Protein AF-A0A538CQC0-F1 (afdb_monomer)

Mean predicted aligned error: 7.49 Å

Secondary structure (DSSP, 8-state):
--HHHHHHHHHTTTSSEEEETHHHHHHHTT----EEEEEESS-HHHHHHHHHHHHTS-EEEEETTTTEEEEE-TTSS-EEEEEE-SSSSHHHHHHTSSBGGG--EEETT--S-B-TT-HHHHHHTTEE-BS-THHHHH-THHHHHHHHHHHHHT-EEPHHHHHHHHHHGGGGGGS-HHHHHHHHHHHHTSTTHHHHHHHHHHTT-HHHH-HHHHHTTT----TT---S----------

Sequence (238 aa):
MSEALEVAREALRGERAWVVGGAVRDRLLGRPVLDLDVAVAGEPRTLARHLAVVAGGPAFELSGAFGAWRVHAPGREWQVDVTALQGDSIQEDLAQRDFTVNAIAEPLDGGPLVDPFGGAGDLERRCLRMVSDEAFDRDPLRVLRLARFAAGLGFEPDEATIAAAAQRATRIGEVAQERVFGELKHLVTSDDALEGLELMDRLRLTEHVLPELVTLRGVEQNRFHRSRSSSPSRWPTS

Radius of gyration: 20.16 Å; Cα contacts (8 Å, |Δi|>4): 409; chains: 1; bounding box: 50×47×49 Å

Solvent-accessible surface area (backbone atoms only — not comparable to full-atom values): 12973 Å² total; per-residue (Å²): 132,54,69,68,57,55,50,47,31,64,49,44,56,90,48,66,35,25,38,27,25,64,32,46,37,31,50,77,70,72,43,87,62,46,57,40,39,32,39,23,76,58,64,23,64,63,53,26,46,46,32,9,62,73,51,67,29,58,55,46,74,75,42,90,89,70,54,31,19,39,23,44,28,77,99,53,90,40,39,37,38,23,25,50,48,54,62,97,40,72,68,48,32,36,58,67,31,54,34,16,47,43,20,31,32,37,44,49,74,57,75,74,71,49,51,92,68,47,11,69,61,26,56,75,68,38,40,42,40,53,54,41,83,59,29,44,74,76,39,35,62,47,49,59,47,50,22,30,46,26,22,67,68,72,29,49,64,39,72,68,39,49,55,56,34,39,76,42,28,79,48,41,77,78,48,60,64,71,59,54,50,51,52,50,52,53,25,68,72,28,92,36,26,66,61,17,51,50,44,29,46,77,32,54,32,38,70,76,78,42,47,70,61,57,74,49,64,88,60,73,81,61,91,86,72,76,76,92,76,90,76,85,87,88,75,83,88,127

Structure (mmCIF, N/CA/C/O backbone):
data_AF-A0A538CQC0-F1
#
_entry.id   AF-A0A538CQC0-F1
#
loop_
_atom_site.group_PDB
_atom_site.id
_atom_site.type_symbol
_atom_site.label_atom_id
_atom_site.label_alt_id
_atom_site.label_comp_id
_atom_site.label_asym_id
_atom_site.label_entity_id
_atom_site.label_seq_id
_atom_site.pdbx_PDB_ins_code
_atom_site.Cartn_x
_atom_site.Cartn_y
_atom_site.Cartn_z
_atom_site.occupancy
_atom_site.B_iso_or_equiv
_atom_site.auth_seq_id
_atom_site.auth_comp_id
_atom_site.auth_asym_id
_atom_site.auth_atom_id
_atom_site.pdbx_PDB_model_num
ATOM 1 N N . MET A 1 1 ? -3.934 4.628 -21.086 1.00 59.88 1 MET A N 1
ATOM 2 C CA . MET A 1 1 ? -2.739 3.936 -20.560 1.00 59.88 1 MET A CA 1
ATOM 3 C C . MET A 1 1 ? -1.813 5.026 -20.056 1.00 59.88 1 MET A C 1
ATOM 5 O O . MET A 1 1 ? -1.720 6.032 -20.746 1.00 59.88 1 MET A O 1
ATOM 9 N N . SER A 1 2 ? -1.276 4.932 -18.836 1.00 81.56 2 SER A N 1
ATOM 10 C CA . SER A 1 2 ? -0.402 5.995 -18.323 1.00 81.56 2 SER A CA 1
ATOM 11 C C . SER A 1 2 ? 0.953 5.937 -19.028 1.00 81.56 2 SER A C 1
ATOM 13 O O . SER A 1 2 ? 1.470 4.854 -19.294 1.00 81.56 2 SER A O 1
ATOM 15 N N . GLU A 1 3 ? 1.532 7.098 -19.319 1.00 88.38 3 GLU A N 1
ATOM 16 C CA . GLU A 1 3 ? 2.863 7.215 -19.926 1.00 88.38 3 GLU A CA 1
ATOM 17 C C . GLU A 1 3 ? 3.941 6.503 -19.085 1.00 88.38 3 GLU A C 1
ATOM 19 O O . GLU A 1 3 ? 4.808 5.823 -19.627 1.00 88.38 3 GLU A O 1
ATOM 24 N N . ALA A 1 4 ? 3.834 6.581 -17.752 1.00 89.88 4 ALA A N 1
ATOM 25 C CA . ALA A 1 4 ? 4.708 5.867 -16.820 1.00 89.88 4 ALA A CA 1
ATOM 26 C C . ALA A 1 4 ? 4.738 4.352 -17.082 1.00 89.88 4 ALA A C 1
ATOM 28 O O . ALA A 1 4 ? 5.800 3.733 -17.051 1.00 89.88 4 ALA A O 1
ATOM 29 N N . LEU A 1 5 ? 3.576 3.753 -17.371 1.00 91.62 5 LEU A N 1
ATOM 30 C CA . LEU A 1 5 ? 3.471 2.326 -17.661 1.00 91.62 5 LEU A CA 1
ATOM 31 C C . LEU A 1 5 ? 4.149 1.976 -18.986 1.00 91.62 5 LEU A C 1
ATOM 33 O O . LEU A 1 5 ? 4.827 0.959 -19.070 1.00 91.62 5 LEU A O 1
ATOM 37 N N . GLU A 1 6 ? 3.993 2.807 -20.015 1.00 92.12 6 GLU A N 1
ATOM 38 C CA . GLU A 1 6 ? 4.646 2.595 -21.312 1.00 92.12 6 GLU A CA 1
ATOM 39 C C . GLU A 1 6 ? 6.170 2.627 -21.180 1.00 92.12 6 GLU A C 1
ATOM 41 O O . GLU A 1 6 ? 6.838 1.699 -21.635 1.00 92.12 6 GLU A O 1
ATOM 46 N N . VAL A 1 7 ? 6.702 3.624 -20.468 1.00 93.56 7 VAL A N 1
ATOM 47 C CA . VAL A 1 7 ? 8.140 3.733 -20.187 1.00 93.56 7 VAL A CA 1
ATOM 48 C C . VAL A 1 7 ? 8.641 2.538 -19.378 1.00 93.56 7 VAL A C 1
ATOM 50 O O . VAL A 1 7 ? 9.673 1.959 -19.717 1.00 93.56 7 VAL A O 1
ATOM 53 N N . ALA A 1 8 ? 7.913 2.124 -18.337 1.00 94.69 8 ALA A N 1
ATOM 54 C CA . ALA A 1 8 ? 8.291 0.966 -17.530 1.00 94.69 8 ALA A CA 1
ATOM 55 C C . ALA A 1 8 ? 8.306 -0.330 -18.359 1.00 94.69 8 ALA A C 1
ATOM 57 O O . ALA A 1 8 ? 9.239 -1.121 -18.239 1.00 94.69 8 ALA A O 1
ATOM 58 N N . ARG A 1 9 ? 7.316 -0.533 -19.238 1.00 95.06 9 ARG A N 1
ATOM 59 C CA . ARG A 1 9 ? 7.254 -1.697 -20.139 1.00 95.06 9 ARG A CA 1
ATOM 60 C C . ARG A 1 9 ? 8.352 -1.695 -21.195 1.00 95.06 9 ARG A C 1
ATOM 62 O O . ARG A 1 9 ? 8.812 -2.760 -21.591 1.00 95.06 9 ARG A O 1
ATOM 69 N N . GLU A 1 10 ? 8.747 -0.527 -21.691 1.00 94.62 10 GLU A N 1
ATOM 70 C CA . GLU A 1 10 ? 9.868 -0.415 -22.621 1.00 94.62 10 GLU A CA 1
ATOM 71 C C . GLU A 1 10 ? 11.192 -0.735 -21.924 1.00 94.62 10 GLU A C 1
ATOM 73 O O . GLU A 1 10 ? 11.946 -1.583 -22.400 1.00 94.62 10 GLU A O 1
ATOM 78 N N . ALA A 1 11 ? 11.444 -0.102 -20.777 1.00 95.06 11 ALA A N 1
ATOM 79 C CA . ALA A 1 11 ? 12.698 -0.242 -20.049 1.00 95.06 11 ALA A CA 1
ATOM 80 C C . ALA A 1 11 ? 12.900 -1.635 -19.441 1.00 95.06 11 ALA A C 1
ATOM 82 O O . ALA A 1 11 ? 14.025 -2.114 -19.357 1.00 95.06 11 ALA A O 1
ATOM 83 N N . LEU A 1 12 ? 11.828 -2.287 -18.993 1.00 95.88 12 LEU A N 1
ATOM 84 C CA . LEU A 1 12 ? 11.897 -3.568 -18.282 1.00 95.88 12 LEU A CA 1
ATOM 85 C C . LEU A 1 12 ? 11.384 -4.735 -19.132 1.00 95.88 12 LEU A C 1
ATOM 87 O O . LEU A 1 12 ? 10.957 -5.756 -18.599 1.00 95.88 12 LEU A O 1
ATOM 91 N N . ARG A 1 13 ? 11.411 -4.593 -20.461 1.00 93.94 13 ARG A N 1
ATOM 92 C CA . ARG A 1 13 ? 10.990 -5.655 -21.376 1.00 93.94 13 ARG A CA 1
ATOM 93 C C . ARG A 1 13 ? 11.858 -6.902 -21.208 1.00 93.94 13 ARG A C 1
ATOM 95 O O . ARG A 1 13 ? 13.081 -6.822 -21.307 1.00 93.94 13 ARG A O 1
ATOM 102 N N . GLY A 1 14 ? 11.221 -8.058 -21.053 1.00 92.94 14 GLY A N 1
ATOM 103 C CA . GLY A 1 14 ? 11.887 -9.344 -20.841 1.00 92.94 14 GLY A CA 1
ATOM 104 C C . GLY A 1 14 ? 12.365 -9.567 -19.406 1.00 92.94 14 GLY A C 1
ATOM 105 O O . GLY A 1 14 ? 12.889 -10.641 -19.105 1.00 92.94 14 GLY A O 1
ATOM 106 N N . GLU A 1 15 ? 12.184 -8.585 -18.520 1.00 95.81 15 GLU A N 1
ATOM 107 C CA . GLU A 1 15 ? 12.471 -8.729 -17.101 1.00 95.81 15 GLU A CA 1
ATOM 108 C C . GLU A 1 15 ? 11.269 -9.317 -16.368 1.00 95.81 15 GLU A C 1
ATOM 110 O O . GLU A 1 15 ? 10.103 -9.036 -16.655 1.00 95.81 15 GLU A O 1
ATOM 115 N N . ARG A 1 16 ? 11.553 -10.096 -15.326 1.00 96.00 16 ARG A N 1
ATOM 116 C CA . ARG A 1 16 ? 10.526 -10.527 -14.376 1.00 96.00 16 ARG A CA 1
ATOM 117 C C . ARG A 1 16 ? 10.110 -9.346 -13.495 1.00 96.00 16 ARG A C 1
ATOM 119 O O . ARG A 1 16 ? 10.658 -9.169 -12.403 1.00 96.00 16 ARG A O 1
ATOM 126 N N . ALA A 1 17 ? 9.161 -8.558 -13.990 1.00 97.12 17 ALA A N 1
ATOM 127 C CA . ALA A 1 17 ? 8.692 -7.331 -13.364 1.00 97.12 17 ALA A CA 1
ATOM 128 C C . ALA A 1 17 ? 7.165 -7.170 -13.453 1.00 97.12 17 ALA A C 1
ATOM 130 O O . ALA A 1 17 ? 6.533 -7.526 -14.453 1.00 97.12 17 ALA A O 1
ATOM 131 N N . TRP A 1 18 ? 6.576 -6.598 -12.404 1.00 97.88 18 TRP A N 1
ATOM 132 C CA . TRP A 1 18 ? 5.134 -6.411 -12.272 1.00 97.88 18 TRP A CA 1
ATOM 133 C C . TRP A 1 18 ? 4.807 -5.029 -11.733 1.00 97.88 18 TRP A C 1
ATOM 135 O O . TRP A 1 18 ? 5.426 -4.587 -10.771 1.00 97.88 18 TRP A O 1
ATOM 145 N N . VAL A 1 19 ? 3.775 -4.392 -12.277 1.00 97.12 19 VAL A N 1
ATOM 146 C CA . VAL A 1 19 ? 3.101 -3.291 -11.580 1.00 97.12 19 VAL A CA 1
ATOM 147 C C . VAL A 1 19 ? 2.268 -3.885 -10.459 1.00 97.12 19 VAL A C 1
ATOM 149 O O . VAL A 1 19 ? 1.589 -4.889 -10.667 1.00 97.12 19 VAL A O 1
ATOM 152 N N . VAL A 1 20 ? 2.300 -3.281 -9.278 1.00 96.56 20 VAL A N 1
ATOM 153 C CA . VAL A 1 20 ? 1.652 -3.819 -8.078 1.00 96.56 20 VAL A CA 1
ATOM 154 C C . VAL A 1 20 ? 0.897 -2.737 -7.305 1.00 96.56 20 VAL A C 1
ATOM 156 O O . VAL A 1 20 ? 1.057 -1.544 -7.542 1.00 96.56 20 VAL A O 1
ATOM 159 N N . GLY A 1 21 ? 0.072 -3.141 -6.339 1.00 92.94 21 GLY A N 1
ATOM 160 C CA . GLY A 1 21 ? -0.424 -2.224 -5.310 1.00 92.94 21 GLY A CA 1
ATOM 161 C C . GLY A 1 21 ? -1.476 -1.226 -5.766 1.00 92.94 21 GLY A C 1
ATOM 162 O O . GLY A 1 21 ? -2.389 -1.553 -6.525 1.00 92.94 21 GLY A O 1
ATOM 163 N N . GLY A 1 22 ? -1.357 -0.006 -5.234 1.00 92.31 22 GLY A N 1
ATOM 164 C CA . GLY A 1 22 ? -2.311 1.073 -5.478 1.00 92.31 22 GLY A CA 1
ATOM 165 C C . GLY A 1 22 ? -2.420 1.420 -6.958 1.00 92.31 22 GLY A C 1
ATOM 166 O O . GLY A 1 22 ? -3.523 1.658 -7.433 1.00 92.31 22 GLY A O 1
ATOM 167 N N . ALA A 1 23 ? -1.316 1.331 -7.703 1.00 93.75 23 ALA A N 1
ATOM 168 C CA . ALA A 1 23 ? -1.301 1.580 -9.138 1.00 93.75 23 ALA A CA 1
ATOM 169 C C . ALA A 1 23 ? -2.232 0.637 -9.917 1.00 93.75 23 ALA A C 1
ATOM 171 O O . ALA A 1 23 ? -3.015 1.088 -10.755 1.00 93.75 23 ALA A O 1
ATOM 172 N N . VAL A 1 24 ? -2.194 -0.670 -9.623 1.00 95.62 24 VAL A N 1
ATOM 173 C CA . VAL A 1 24 ? -3.085 -1.646 -10.273 1.00 95.62 24 VAL A CA 1
ATOM 174 C C . VAL A 1 24 ? -4.531 -1.406 -9.849 1.00 95.62 24 VAL A C 1
ATOM 176 O O . VAL A 1 24 ? -5.415 -1.342 -10.703 1.00 95.62 24 VAL A O 1
ATOM 179 N N . ARG A 1 25 ? -4.768 -1.208 -8.546 1.00 96.06 25 ARG A N 1
ATOM 180 C CA . ARG A 1 25 ? -6.094 -0.908 -7.991 1.00 96.06 25 ARG A CA 1
ATOM 181 C C . ARG A 1 25 ? -6.728 0.308 -8.664 1.00 96.06 25 ARG A C 1
ATOM 183 O O . ARG A 1 25 ? -7.841 0.229 -9.173 1.00 96.06 25 ARG A O 1
ATOM 190 N N . ASP A 1 26 ? -6.023 1.432 -8.666 1.00 94.06 26 ASP A N 1
ATOM 191 C CA . ASP A 1 26 ? -6.531 2.702 -9.169 1.00 94.06 26 ASP A CA 1
ATOM 192 C C . ASP A 1 26 ? -6.752 2.635 -10.683 1.00 94.06 26 ASP A C 1
ATOM 194 O O . ASP A 1 26 ? -7.782 3.106 -11.166 1.00 94.06 26 ASP A O 1
ATOM 198 N N . ARG A 1 27 ? -5.891 1.922 -11.425 1.00 93.00 27 ARG A N 1
ATOM 199 C CA . ARG A 1 27 ? -6.116 1.635 -12.848 1.00 93.00 27 ARG A CA 1
ATOM 200 C C . ARG A 1 27 ? -7.398 0.834 -13.085 1.00 93.00 27 ARG A C 1
ATOM 202 O O . ARG A 1 27 ? -8.149 1.164 -14.001 1.00 93.00 27 ARG A O 1
ATOM 209 N N . LEU A 1 28 ? -7.650 -0.211 -12.295 1.00 94.06 28 LEU A N 1
ATOM 210 C CA . LEU A 1 28 ? -8.870 -1.024 -12.401 1.00 94.06 28 LEU A CA 1
ATOM 211 C C . LEU A 1 28 ? -10.131 -0.228 -12.035 1.00 94.06 28 LEU A C 1
ATOM 213 O O . LEU A 1 28 ? -11.186 -0.463 -12.615 1.00 94.06 28 LEU A O 1
ATOM 217 N N . LEU A 1 29 ? -10.008 0.756 -11.143 1.00 93.81 29 LEU A N 1
ATOM 218 C CA . LEU A 1 29 ? -11.078 1.694 -10.790 1.00 93.81 29 LEU A CA 1
ATOM 219 C C . LEU A 1 29 ? -11.233 2.864 -11.778 1.00 93.81 29 LEU A C 1
ATOM 221 O O . LEU A 1 29 ? -12.098 3.714 -11.577 1.00 93.81 29 LEU A O 1
ATOM 225 N N . GLY A 1 30 ? -10.404 2.946 -12.825 1.00 92.25 30 GLY A N 1
ATOM 226 C CA . GLY A 1 30 ? -10.423 4.056 -13.783 1.00 92.25 30 GLY A CA 1
ATOM 227 C C . GLY A 1 30 ? -9.943 5.393 -13.204 1.00 92.25 30 GLY A C 1
ATOM 228 O O . GLY A 1 30 ? -10.268 6.448 -13.746 1.00 92.25 30 GLY A O 1
ATOM 229 N N . ARG A 1 31 ? -9.183 5.367 -12.105 1.00 90.31 31 ARG A N 1
ATOM 230 C CA . ARG A 1 31 ? -8.590 6.548 -11.467 1.00 90.31 31 ARG A CA 1
ATOM 231 C C . ARG A 1 31 ? -7.222 6.873 -12.092 1.00 90.31 31 ARG A C 1
ATOM 233 O O . ARG A 1 31 ? -6.565 5.980 -12.635 1.00 90.31 31 ARG A O 1
ATOM 240 N N . PRO A 1 32 ? -6.766 8.137 -12.022 1.00 86.19 32 PRO A N 1
ATOM 241 C CA . PRO A 1 32 ? -5.416 8.504 -12.441 1.00 86.19 32 PRO A CA 1
ATOM 242 C C . PRO A 1 32 ? -4.354 7.753 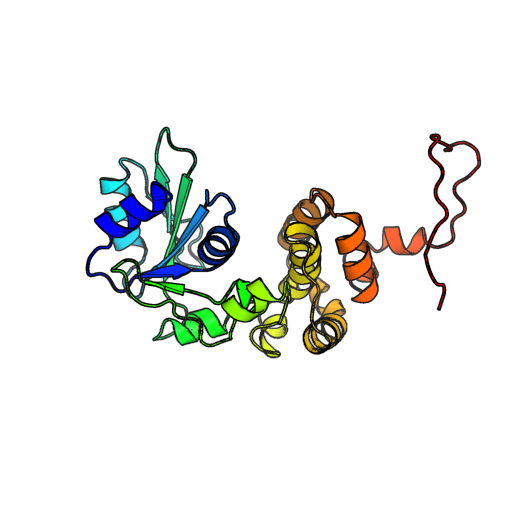-11.626 1.00 86.19 32 PRO A C 1
ATOM 244 O O . PRO A 1 32 ? -4.477 7.641 -10.410 1.00 86.19 32 PRO A O 1
ATOM 247 N N . VAL A 1 33 ? -3.298 7.285 -12.295 1.00 86.94 33 VAL A N 1
ATOM 248 C CA . VAL A 1 33 ? -2.129 6.656 -11.662 1.00 86.94 33 VAL A CA 1
ATOM 249 C C . VAL A 1 33 ? -0.922 7.553 -11.915 1.00 86.94 33 VAL A C 1
ATOM 251 O O . VAL A 1 33 ? -0.441 7.622 -13.047 1.00 86.94 33 VAL A O 1
ATOM 254 N N . LEU A 1 34 ? -0.482 8.260 -10.873 1.00 82.62 34 LEU A N 1
ATOM 255 C CA . LEU A 1 34 ? 0.697 9.137 -10.902 1.00 82.62 34 LEU A CA 1
ATOM 256 C C . LEU A 1 34 ? 1.943 8.423 -10.362 1.00 82.62 34 LEU A C 1
ATOM 258 O O . LEU A 1 34 ? 3.045 8.614 -10.870 1.00 82.62 34 LEU A O 1
ATOM 262 N N . ASP A 1 35 ? 1.744 7.549 -9.380 1.00 89.25 35 ASP A N 1
ATOM 263 C CA . ASP A 1 35 ? 2.787 6.746 -8.755 1.00 89.25 35 ASP A CA 1
ATOM 264 C C . ASP A 1 35 ? 2.661 5.294 -9.221 1.00 89.25 35 ASP A C 1
ATOM 266 O O . ASP A 1 35 ? 1.620 4.659 -9.032 1.00 89.25 35 ASP A O 1
ATOM 270 N N . LEU A 1 36 ? 3.708 4.775 -9.864 1.00 93.88 36 LEU A N 1
ATOM 271 C CA . LEU A 1 36 ? 3.763 3.389 -10.318 1.00 93.88 36 LEU A CA 1
ATOM 272 C C . LEU A 1 36 ? 4.688 2.582 -9.404 1.00 93.88 36 LEU A C 1
ATOM 274 O O . LEU A 1 36 ? 5.900 2.775 -9.426 1.00 93.88 36 LEU A O 1
ATOM 278 N N . ASP A 1 37 ? 4.130 1.639 -8.652 1.00 94.88 37 ASP A N 1
ATOM 279 C CA . ASP A 1 37 ? 4.923 0.667 -7.898 1.00 94.88 37 ASP A CA 1
ATOM 280 C C . ASP A 1 37 ? 5.249 -0.533 -8.796 1.00 94.88 37 ASP A C 1
ATOM 282 O O . ASP A 1 37 ? 4.339 -1.196 -9.306 1.00 94.88 37 ASP A O 1
ATOM 286 N N . VAL A 1 38 ? 6.535 -0.832 -8.977 1.00 96.62 38 VAL A N 1
ATOM 287 C CA . VAL A 1 38 ? 7.038 -1.946 -9.785 1.00 96.62 38 VAL A CA 1
ATOM 288 C C . VAL A 1 38 ? 7.852 -2.901 -8.917 1.00 96.62 38 VAL A C 1
ATOM 290 O O . VAL A 1 38 ? 8.944 -2.573 -8.459 1.00 96.62 38 VAL A O 1
ATOM 293 N N . ALA A 1 39 ? 7.347 -4.120 -8.748 1.00 96.88 39 ALA A N 1
ATOM 294 C CA . ALA A 1 39 ? 8.072 -5.200 -8.097 1.00 96.88 39 ALA A CA 1
ATOM 295 C C . ALA A 1 39 ? 8.901 -5.982 -9.125 1.00 96.88 39 ALA A C 1
ATOM 297 O O . ALA A 1 39 ? 8.394 -6.347 -10.189 1.00 96.88 39 ALA A O 1
ATOM 298 N N . VAL A 1 40 ? 10.165 -6.265 -8.812 1.00 96.69 40 VAL A N 1
ATOM 299 C CA . VAL A 1 40 ? 11.109 -6.949 -9.706 1.00 96.69 40 VAL A CA 1
ATOM 300 C C . VAL A 1 40 ? 11.759 -8.151 -9.027 1.00 96.69 40 VAL A C 1
ATOM 302 O O . VAL A 1 40 ? 12.085 -8.116 -7.843 1.00 96.69 40 VAL A O 1
ATOM 305 N N . ALA A 1 41 ? 11.978 -9.227 -9.785 1.00 95.12 41 ALA A N 1
ATOM 306 C CA . ALA A 1 41 ? 12.761 -10.372 -9.310 1.00 95.12 41 ALA A CA 1
ATOM 307 C C . ALA A 1 41 ? 14.282 -10.146 -9.419 1.00 95.12 41 ALA A C 1
ATOM 309 O O . ALA A 1 41 ? 15.059 -10.877 -8.810 1.00 95.12 41 ALA A O 1
ATOM 310 N N . GLY A 1 42 ? 14.700 -9.177 -10.239 1.00 92.12 42 GLY A N 1
ATOM 311 C CA . GLY A 1 42 ? 16.095 -8.775 -10.399 1.00 92.12 42 GLY A CA 1
ATOM 312 C C . GLY A 1 42 ? 16.550 -7.761 -9.348 1.00 92.12 42 GLY A C 1
ATOM 313 O O . GLY A 1 42 ? 15.848 -7.460 -8.388 1.00 92.12 42 GLY A O 1
ATOM 314 N N . GLU A 1 43 ? 17.744 -7.207 -9.551 1.00 93.44 43 GLU A N 1
ATOM 315 C CA . GLU A 1 43 ? 18.335 -6.223 -8.642 1.00 93.44 43 GLU A CA 1
ATOM 316 C C . GLU A 1 43 ? 17.713 -4.823 -8.880 1.00 93.44 43 GLU A C 1
ATOM 318 O O . GLU A 1 43 ? 17.872 -4.270 -9.978 1.00 93.44 43 GLU A O 1
ATOM 323 N N . PRO A 1 44 ? 17.002 -4.230 -7.892 1.00 95.19 44 PRO A N 1
ATOM 324 C CA . PRO A 1 44 ? 16.228 -3.003 -8.094 1.00 95.19 44 PRO A CA 1
ATOM 325 C C . PRO A 1 44 ? 17.046 -1.811 -8.576 1.00 95.19 44 PRO A C 1
ATOM 327 O O . PRO A 1 44 ? 16.577 -1.070 -9.436 1.00 95.19 44 PRO A O 1
ATOM 330 N N . ARG A 1 45 ? 18.279 -1.621 -8.086 1.00 95.00 45 ARG A N 1
ATOM 331 C CA . ARG A 1 45 ? 19.122 -0.489 -8.497 1.00 95.00 45 ARG A CA 1
ATOM 332 C C . ARG A 1 45 ? 19.438 -0.538 -9.983 1.00 95.00 45 ARG A C 1
ATOM 334 O O . ARG A 1 45 ? 19.407 0.494 -10.653 1.00 95.00 45 ARG A O 1
ATOM 341 N N . THR A 1 46 ? 19.789 -1.709 -10.496 1.00 95.62 46 THR A N 1
ATOM 342 C CA . THR A 1 46 ? 20.155 -1.916 -11.898 1.00 95.62 46 THR A CA 1
ATOM 343 C C . THR A 1 46 ? 18.955 -1.654 -12.801 1.00 95.62 46 THR A C 1
ATOM 345 O O . THR A 1 46 ? 19.066 -0.884 -13.757 1.00 95.62 46 THR A O 1
ATOM 348 N N . LEU A 1 47 ? 17.794 -2.206 -12.448 1.00 96.50 47 LEU A N 1
ATOM 349 C CA . LEU A 1 47 ? 16.560 -2.034 -13.215 1.00 96.50 47 LEU A CA 1
ATOM 350 C C . LEU A 1 47 ? 16.022 -0.597 -13.139 1.00 96.50 47 LEU A C 1
ATOM 352 O O . LEU A 1 47 ? 15.664 -0.023 -14.165 1.00 96.50 47 LEU A O 1
ATOM 356 N N . ALA A 1 48 ? 16.069 0.042 -11.968 1.00 96.50 48 ALA A N 1
ATOM 357 C CA . ALA A 1 48 ? 15.705 1.449 -11.812 1.00 96.50 48 ALA A CA 1
ATOM 358 C C . ALA A 1 48 ? 16.618 2.380 -12.619 1.00 96.50 48 ALA A C 1
ATOM 360 O O . ALA A 1 48 ? 16.150 3.345 -13.217 1.00 96.50 48 ALA A O 1
ATOM 361 N N . ARG A 1 49 ? 17.924 2.092 -12.686 1.00 95.69 49 ARG A N 1
ATOM 362 C CA . ARG A 1 49 ? 18.861 2.855 -13.526 1.00 95.69 49 ARG A CA 1
ATOM 363 C C . ARG A 1 49 ? 18.563 2.703 -15.010 1.00 95.69 49 ARG A C 1
ATOM 365 O O . ARG A 1 49 ? 18.651 3.690 -15.731 1.00 95.69 49 ARG A O 1
ATOM 372 N N . HIS A 1 50 ? 18.208 1.502 -15.459 1.00 95.81 50 HIS A N 1
ATOM 373 C CA . HIS A 1 50 ? 17.791 1.294 -16.841 1.00 95.81 50 HIS A CA 1
ATOM 374 C C . HIS A 1 50 ? 16.510 2.081 -17.152 1.00 95.81 50 HIS A C 1
ATOM 376 O O . HIS A 1 50 ? 16.468 2.826 -18.130 1.00 95.81 50 HIS A O 1
ATOM 382 N N . LEU A 1 51 ? 15.517 2.015 -16.261 1.00 96.38 51 LEU A N 1
ATOM 383 C CA . LEU A 1 51 ? 14.278 2.783 -16.379 1.00 96.38 51 LEU A CA 1
ATOM 384 C C . LEU A 1 51 ? 14.539 4.293 -16.414 1.00 96.38 51 LEU A C 1
ATOM 386 O O . LEU A 1 51 ? 13.999 4.983 -17.272 1.00 96.38 51 LEU A O 1
ATOM 390 N N . ALA A 1 52 ? 15.426 4.803 -15.561 1.00 96.00 52 ALA A N 1
ATOM 391 C CA . ALA A 1 52 ? 15.835 6.206 -15.552 1.00 96.00 52 ALA A CA 1
ATOM 392 C C . ALA A 1 52 ? 16.438 6.688 -16.880 1.00 96.00 52 ALA A C 1
ATOM 394 O O . ALA A 1 52 ? 16.157 7.813 -17.296 1.00 96.00 52 ALA A O 1
ATOM 395 N N . VAL A 1 53 ? 17.215 5.847 -17.574 1.00 95.44 53 VAL A N 1
ATOM 396 C CA . VAL A 1 53 ? 17.762 6.181 -18.901 1.00 95.44 53 VAL A CA 1
ATOM 397 C C . VAL A 1 53 ? 16.638 6.381 -19.917 1.00 95.44 53 VAL A C 1
ATOM 399 O O . VAL A 1 53 ? 16.640 7.387 -20.623 1.00 95.44 53 VAL A O 1
ATOM 402 N N . VAL A 1 54 ? 15.659 5.473 -19.957 1.00 94.75 54 VAL A N 1
ATOM 403 C CA . VAL A 1 54 ? 14.508 5.568 -20.876 1.00 94.75 54 VAL A CA 1
ATOM 404 C C . VAL A 1 54 ? 13.593 6.740 -20.500 1.00 94.75 54 VAL A C 1
ATOM 406 O O . VAL A 1 54 ? 13.124 7.474 -21.367 1.00 94.75 54 VAL A O 1
ATOM 409 N N . ALA A 1 55 ? 13.389 6.974 -19.203 1.00 93.62 55 ALA A N 1
ATOM 410 C CA . ALA A 1 55 ? 12.606 8.092 -18.682 1.00 93.62 55 ALA A CA 1
ATOM 411 C C . ALA A 1 55 ? 13.286 9.464 -18.867 1.00 93.62 55 ALA A C 1
ATOM 413 O O . ALA A 1 55 ? 12.629 10.495 -18.711 1.00 93.62 55 ALA A O 1
ATOM 414 N N . GLY A 1 56 ? 14.590 9.499 -19.172 1.00 93.88 56 GLY A N 1
ATOM 415 C CA . GLY A 1 56 ? 15.374 10.733 -19.264 1.00 93.88 56 GLY A CA 1
ATOM 416 C C . GLY A 1 56 ? 15.546 11.446 -17.917 1.00 93.88 56 GLY A C 1
ATOM 417 O O . GLY A 1 56 ? 15.590 12.676 -17.872 1.00 93.88 56 GLY A O 1
ATOM 418 N N . GLY A 1 57 ? 15.602 10.694 -16.815 1.00 92.25 57 GLY A N 1
ATOM 419 C CA . GLY A 1 57 ? 15.559 11.229 -15.455 1.00 92.25 57 GLY A CA 1
ATOM 420 C C . GLY A 1 57 ? 16.510 10.550 -14.469 1.00 92.25 57 GLY A C 1
ATOM 421 O O . GLY A 1 57 ? 17.236 9.631 -14.842 1.00 92.25 57 GLY A O 1
ATOM 422 N N . PRO A 1 58 ? 16.572 11.013 -13.207 1.00 94.38 58 PRO A N 1
ATOM 423 C CA . PRO A 1 58 ? 17.407 10.388 -12.188 1.00 94.38 58 PRO A CA 1
ATOM 424 C C . PRO A 1 58 ? 16.730 9.171 -11.541 1.00 94.38 58 PRO A C 1
ATOM 426 O O . PRO A 1 58 ? 15.516 9.153 -11.333 1.00 94.38 58 PRO A O 1
ATOM 429 N N . ALA A 1 59 ? 17.553 8.201 -11.134 1.00 95.31 59 ALA A N 1
ATOM 430 C CA . ALA A 1 59 ? 17.185 7.140 -10.198 1.00 95.31 59 ALA A CA 1
ATOM 431 C C . ALA A 1 59 ? 17.923 7.342 -8.868 1.00 95.31 59 ALA A C 1
ATOM 433 O O . ALA A 1 59 ? 19.141 7.548 -8.867 1.00 95.31 59 ALA A O 1
ATOM 434 N N . PHE A 1 60 ? 17.215 7.245 -7.746 1.00 93.44 60 PHE A N 1
ATOM 435 C CA . PHE A 1 60 ? 17.796 7.367 -6.410 1.00 93.44 60 PHE A CA 1
ATOM 436 C C . PHE A 1 60 ? 17.169 6.382 -5.425 1.00 93.44 60 PHE A C 1
ATOM 438 O O . PHE A 1 60 ? 16.016 5.984 -5.554 1.00 93.44 60 PHE A O 1
ATOM 445 N N . GLU A 1 61 ? 17.953 5.980 -4.434 1.00 93.06 61 GLU A N 1
ATOM 446 C CA . GLU A 1 61 ? 17.517 5.072 -3.378 1.00 93.06 61 GLU A CA 1
ATOM 447 C C . GLU A 1 61 ? 16.668 5.830 -2.348 1.00 93.06 61 GLU A C 1
ATOM 449 O O . GLU A 1 61 ? 17.081 6.880 -1.853 1.00 93.06 61 GLU A O 1
ATOM 454 N N . LEU A 1 62 ? 15.478 5.312 -2.026 1.00 84.56 62 LEU A N 1
ATOM 455 C CA . LEU A 1 62 ? 14.572 5.928 -1.047 1.00 84.56 62 LEU A CA 1
ATOM 456 C C . LEU A 1 62 ? 14.981 5.612 0.393 1.00 84.56 62 LEU A C 1
ATOM 458 O O . LEU A 1 62 ? 14.832 6.447 1.282 1.00 84.56 62 LEU A O 1
ATOM 462 N N . SER A 1 63 ? 15.481 4.399 0.635 1.00 67.88 63 SER A N 1
ATOM 463 C CA . SER A 1 63 ? 16.048 4.006 1.926 1.00 67.88 63 SER A CA 1
ATOM 464 C C . SER A 1 63 ? 16.874 2.725 1.804 1.00 67.88 63 SER A C 1
ATOM 466 O O . SER A 1 63 ? 16.449 1.765 1.160 1.00 67.88 63 SER A O 1
ATOM 468 N N . GLY A 1 64 ? 18.010 2.676 2.506 1.00 56.75 64 GLY A N 1
ATOM 469 C CA . GLY A 1 64 ? 18.875 1.489 2.539 1.00 56.75 64 GLY A CA 1
ATOM 470 C C . GLY A 1 64 ? 18.273 0.271 3.253 1.00 56.75 64 GLY A C 1
ATOM 471 O O . GLY A 1 64 ? 18.820 -0.820 3.154 1.00 56.75 64 GLY A O 1
ATOM 472 N N . ALA A 1 65 ? 17.153 0.432 3.969 1.00 55.56 65 ALA A N 1
ATOM 473 C CA . ALA A 1 65 ? 16.500 -0.653 4.706 1.00 55.56 65 ALA A CA 1
ATOM 474 C C . ALA A 1 65 ? 15.591 -1.529 3.825 1.00 55.56 65 ALA A C 1
ATOM 476 O O . ALA A 1 65 ? 15.446 -2.716 4.099 1.00 55.56 65 ALA A O 1
ATOM 477 N N . PHE A 1 66 ? 14.989 -0.957 2.777 1.00 58.56 66 PHE A N 1
ATOM 478 C CA . PHE A 1 66 ? 14.019 -1.654 1.919 1.00 58.56 66 PHE A CA 1
ATOM 479 C C . PHE A 1 66 ? 14.499 -1.828 0.474 1.00 58.56 66 PHE A C 1
ATOM 481 O O . PHE A 1 66 ? 13.809 -2.461 -0.320 1.00 58.56 66 PHE A O 1
ATOM 488 N N . GLY A 1 67 ? 15.659 -1.261 0.117 1.00 76.81 67 GLY A N 1
ATOM 489 C CA . GLY A 1 67 ? 16.241 -1.395 -1.222 1.00 76.81 67 GLY A CA 1
ATOM 490 C C . GLY A 1 67 ? 15.351 -0.841 -2.341 1.00 76.81 67 GLY A C 1
ATOM 491 O O . GLY A 1 67 ? 15.479 -1.263 -3.487 1.00 76.81 67 GLY A O 1
ATOM 492 N N . ALA A 1 68 ? 14.432 0.071 -2.009 1.00 89.25 68 ALA A N 1
ATOM 493 C CA . ALA A 1 68 ? 13.510 0.690 -2.952 1.00 89.25 68 ALA A CA 1
ATOM 494 C C . ALA A 1 68 ? 14.195 1.836 -3.706 1.00 89.25 68 ALA A C 1
ATOM 496 O O . ALA A 1 68 ? 14.845 2.694 -3.096 1.00 89.25 68 ALA A O 1
ATOM 497 N N . TRP A 1 69 ? 14.016 1.870 -5.023 1.00 95.25 69 TRP A N 1
ATOM 498 C CA . TRP A 1 69 ? 14.584 2.882 -5.908 1.00 95.25 69 TRP A CA 1
ATOM 499 C C . TRP A 1 69 ? 13.490 3.676 -6.593 1.00 95.25 69 TRP A C 1
ATOM 501 O O . TRP A 1 69 ? 12.643 3.103 -7.264 1.00 95.25 69 TRP A O 1
ATOM 511 N N . ARG A 1 70 ? 13.552 4.998 -6.487 1.00 95.06 70 ARG A N 1
ATOM 512 C CA . ARG A 1 70 ? 12.638 5.896 -7.181 1.00 95.06 70 ARG A CA 1
ATOM 513 C C . ARG A 1 70 ? 13.262 6.406 -8.460 1.00 95.06 70 ARG A C 1
ATOM 515 O O . ARG A 1 70 ? 14.402 6.877 -8.458 1.00 95.06 70 ARG A O 1
ATOM 522 N N . VAL A 1 71 ? 12.482 6.376 -9.529 1.00 95.25 71 VAL A N 1
ATOM 523 C CA . VAL A 1 71 ? 12.780 7.031 -10.795 1.00 95.25 71 VAL A CA 1
ATOM 524 C C . VAL A 1 71 ? 11.819 8.188 -10.985 1.00 95.25 71 VAL A C 1
ATOM 526 O O . VAL A 1 71 ? 10.602 8.011 -11.008 1.00 95.25 71 VAL A O 1
ATOM 529 N N . HIS A 1 72 ? 12.386 9.379 -11.133 1.00 92.19 72 HIS A N 1
ATOM 530 C CA . HIS A 1 72 ? 11.636 10.587 -11.444 1.00 92.19 72 HIS A CA 1
ATOM 531 C C . HIS A 1 72 ? 11.825 10.930 -12.920 1.00 92.19 72 HIS A C 1
ATOM 533 O O . HIS A 1 72 ? 12.949 10.868 -13.413 1.00 92.19 72 HIS A O 1
ATOM 539 N N . ALA A 1 73 ? 10.769 11.357 -13.611 1.00 87.00 73 ALA A N 1
ATOM 540 C CA . ALA A 1 73 ? 10.860 11.830 -14.990 1.00 87.00 73 ALA A CA 1
ATOM 541 C C . ALA A 1 73 ? 10.740 13.367 -15.044 1.00 87.00 73 ALA A C 1
ATOM 543 O O . ALA A 1 73 ? 9.661 13.912 -14.818 1.00 87.00 73 ALA A O 1
ATOM 544 N N . PRO A 1 74 ? 11.838 14.108 -15.301 1.00 85.75 74 PRO A N 1
ATOM 545 C CA . PRO A 1 74 ? 11.807 15.566 -15.372 1.00 85.75 74 PRO A CA 1
ATOM 546 C C . PRO A 1 74 ? 10.766 16.082 -16.372 1.00 85.75 74 PRO A C 1
ATOM 548 O O . PRO A 1 74 ? 10.726 15.649 -17.521 1.00 85.75 74 PRO A O 1
ATOM 551 N N . GLY A 1 75 ? 9.935 17.032 -15.935 1.00 83.12 75 GLY A N 1
ATOM 552 C CA . GLY A 1 75 ? 8.870 17.605 -16.764 1.00 83.12 75 GLY A CA 1
ATOM 553 C C . GLY A 1 75 ? 7.633 16.716 -16.925 1.00 83.12 75 GLY A C 1
ATOM 554 O O . GLY A 1 75 ? 6.744 17.077 -17.692 1.00 83.12 75 GLY A O 1
ATOM 555 N N . ARG A 1 76 ? 7.561 15.585 -16.212 1.00 83.88 76 ARG A N 1
ATOM 556 C CA . ARG A 1 76 ? 6.390 14.704 -16.157 1.00 83.88 76 ARG A CA 1
ATOM 557 C C . ARG A 1 76 ? 5.885 14.616 -14.715 1.00 83.88 76 ARG A C 1
ATOM 559 O O . ARG A 1 76 ? 6.663 14.740 -13.775 1.00 83.88 76 ARG A O 1
ATOM 566 N N . GLU A 1 77 ? 4.582 14.415 -14.542 1.00 86.81 77 GLU A N 1
ATOM 567 C CA . GLU A 1 77 ? 3.921 14.383 -13.222 1.00 86.81 77 GLU A CA 1
ATOM 568 C C . GLU A 1 77 ? 3.866 12.978 -12.600 1.00 86.81 77 GLU A C 1
ATOM 570 O O . GLU A 1 77 ? 3.050 12.716 -11.720 1.00 86.81 77 GLU A O 1
ATOM 575 N N . TRP A 1 78 ? 4.708 12.055 -13.068 1.00 90.56 78 TRP A N 1
ATOM 576 C CA . TRP A 1 78 ? 4.722 10.676 -12.597 1.00 90.56 78 TRP A CA 1
ATOM 577 C C . TRP A 1 78 ? 6.095 10.250 -12.088 1.00 90.56 78 TRP A C 1
ATOM 579 O O . TRP A 1 78 ? 7.137 10.771 -12.498 1.00 90.56 78 TRP A O 1
ATOM 589 N N . GLN A 1 79 ? 6.082 9.249 -11.216 1.00 92.75 79 GLN A N 1
ATOM 590 C CA . GLN A 1 79 ? 7.276 8.583 -10.707 1.00 92.75 79 GLN A CA 1
ATOM 591 C C . GLN A 1 79 ? 7.069 7.067 -10.668 1.00 92.75 79 GLN A C 1
ATOM 593 O O . GLN A 1 79 ? 5.937 6.580 -10.614 1.00 92.75 79 GLN A O 1
ATOM 598 N N . VAL A 1 80 ? 8.174 6.325 -10.717 1.00 95.12 80 VAL A N 1
ATOM 599 C CA . VAL A 1 80 ? 8.172 4.861 -10.634 1.00 95.12 80 VAL A CA 1
ATOM 600 C C . VAL A 1 80 ? 9.042 4.426 -9.467 1.00 95.12 80 VAL A C 1
ATOM 602 O O . VAL A 1 80 ? 10.230 4.746 -9.441 1.00 95.12 80 VAL A O 1
ATOM 605 N N . ASP A 1 81 ? 8.468 3.671 -8.540 1.00 95.25 81 ASP A N 1
ATOM 606 C CA . ASP A 1 81 ? 9.195 3.043 -7.444 1.00 95.25 81 ASP A CA 1
ATOM 607 C C . ASP A 1 81 ? 9.463 1.580 -7.793 1.00 95.25 81 ASP A C 1
ATOM 609 O O . ASP A 1 81 ? 8.546 0.799 -8.022 1.00 95.25 81 ASP A O 1
ATOM 613 N N . VAL A 1 82 ? 10.737 1.209 -7.860 1.00 96.00 82 VAL A N 1
ATOM 614 C CA . VAL A 1 82 ? 11.207 -0.140 -8.173 1.00 96.00 82 VAL A CA 1
ATOM 615 C C . VAL A 1 82 ? 11.654 -0.818 -6.884 1.00 96.00 82 VAL A C 1
ATOM 617 O O . VAL A 1 82 ? 12.564 -0.338 -6.202 1.00 96.00 82 VAL A O 1
ATOM 620 N N . THR A 1 83 ? 11.034 -1.946 -6.555 1.00 95.25 83 THR A N 1
ATOM 621 C CA . THR A 1 83 ? 11.303 -2.716 -5.335 1.00 95.25 83 THR A CA 1
ATOM 622 C C . THR A 1 83 ? 11.587 -4.176 -5.654 1.00 95.25 83 THR A C 1
ATOM 624 O O . THR A 1 83 ? 11.037 -4.741 -6.597 1.00 95.25 83 THR A O 1
ATOM 627 N N . ALA A 1 84 ? 12.453 -4.814 -4.866 1.00 94.81 84 ALA A N 1
ATOM 628 C CA . ALA A 1 84 ? 12.639 -6.259 -4.965 1.00 94.81 84 ALA A CA 1
ATOM 629 C C . ALA A 1 84 ? 11.376 -6.984 -4.480 1.00 94.81 84 ALA A C 1
ATOM 631 O O . ALA A 1 84 ? 10.709 -6.512 -3.556 1.00 94.81 84 ALA A O 1
ATOM 632 N N . LEU A 1 85 ? 11.086 -8.142 -5.073 1.00 94.38 85 LEU A N 1
ATOM 633 C CA . LEU A 1 85 ? 10.070 -9.055 -4.555 1.00 94.38 85 LEU A CA 1
ATOM 634 C C . LEU A 1 85 ? 10.364 -9.430 -3.100 1.00 94.38 85 LEU A C 1
ATOM 636 O O . LEU A 1 85 ? 11.495 -9.767 -2.742 1.00 94.38 85 LEU A O 1
ATOM 640 N N . GLN A 1 86 ? 9.322 -9.433 -2.274 1.00 90.12 86 GLN A N 1
ATOM 641 C CA . GLN A 1 86 ? 9.393 -9.996 -0.933 1.00 90.12 86 GLN A CA 1
ATOM 642 C C . GLN A 1 86 ? 9.066 -11.496 -0.983 1.00 90.12 86 GLN A C 1
ATOM 644 O O . GLN A 1 86 ? 7.914 -11.901 -0.836 1.00 90.12 86 GLN A O 1
ATOM 649 N N . GLY A 1 87 ? 10.097 -12.316 -1.192 1.00 90.25 87 GLY A N 1
ATOM 650 C CA . GLY A 1 87 ? 9.989 -13.771 -1.366 1.00 90.25 87 GLY A CA 1
ATOM 651 C C . GLY A 1 87 ? 10.524 -14.227 -2.724 1.00 90.25 87 GLY A C 1
ATOM 652 O O . GLY A 1 87 ? 11.116 -13.442 -3.465 1.00 90.25 87 GLY A O 1
ATOM 653 N N . ASP A 1 88 ? 10.300 -15.494 -3.066 1.00 91.44 88 ASP A N 1
ATOM 654 C CA . ASP A 1 88 ? 10.815 -16.104 -4.302 1.00 91.44 88 ASP A CA 1
ATOM 655 C C . ASP A 1 88 ? 9.863 -15.912 -5.503 1.00 91.44 88 ASP A C 1
ATOM 657 O O . ASP A 1 88 ? 10.228 -16.100 -6.678 1.00 91.44 88 ASP A O 1
ATOM 661 N N . SER A 1 89 ? 8.620 -15.510 -5.223 1.00 95.81 89 SER A N 1
ATOM 662 C CA . SER A 1 89 ? 7.539 -15.377 -6.197 1.00 95.81 89 SER A CA 1
ATOM 663 C C . SER A 1 89 ? 6.715 -14.101 -6.001 1.00 95.81 89 SER A C 1
ATOM 665 O O . SER A 1 89 ? 6.655 -13.525 -4.916 1.00 95.81 89 SER A O 1
ATOM 667 N N . ILE A 1 90 ? 6.030 -13.665 -7.065 1.00 96.50 90 ILE A N 1
ATOM 668 C CA . ILE A 1 90 ? 5.085 -12.542 -6.977 1.00 96.50 90 ILE A CA 1
ATOM 669 C C . ILE A 1 90 ? 3.923 -12.873 -6.032 1.00 96.50 90 ILE A C 1
ATOM 671 O O . ILE A 1 90 ? 3.427 -12.004 -5.331 1.00 96.50 90 ILE A O 1
ATOM 675 N N . GLN A 1 91 ? 3.517 -14.137 -5.948 1.00 96.62 91 GLN A N 1
ATOM 676 C CA . GLN A 1 91 ? 2.461 -14.587 -5.049 1.00 96.62 91 GLN A CA 1
ATOM 677 C C . GLN A 1 91 ? 2.847 -14.401 -3.577 1.00 96.62 91 GLN A C 1
ATOM 679 O O . GLN A 1 91 ? 2.013 -13.962 -2.788 1.00 96.62 91 GLN A O 1
ATOM 684 N N . GLU A 1 92 ? 4.100 -14.692 -3.218 1.00 95.75 92 GLU A N 1
ATOM 685 C CA . GLU A 1 92 ? 4.626 -14.446 -1.872 1.00 95.75 92 GLU A CA 1
ATOM 686 C C . GLU A 1 92 ? 4.710 -12.953 -1.550 1.00 95.75 92 GLU A C 1
ATOM 688 O O . GLU A 1 92 ? 4.307 -12.560 -0.457 1.00 95.75 92 GLU A O 1
ATOM 693 N N . ASP A 1 93 ? 5.129 -12.111 -2.503 1.00 95.69 93 ASP A N 1
ATOM 694 C CA . ASP A 1 93 ? 5.119 -10.651 -2.323 1.00 95.69 93 ASP A CA 1
ATOM 695 C C . ASP A 1 93 ? 3.701 -10.138 -2.037 1.00 95.69 93 ASP A C 1
ATOM 697 O O . ASP A 1 93 ? 3.455 -9.420 -1.064 1.00 95.69 93 ASP A O 1
ATOM 701 N N . LEU A 1 94 ? 2.730 -10.571 -2.848 1.00 96.75 94 LEU A N 1
ATOM 702 C CA . LEU A 1 94 ? 1.330 -10.186 -2.690 1.00 96.75 94 LEU A CA 1
ATOM 703 C C . LEU A 1 94 ? 0.744 -10.678 -1.356 1.00 96.75 94 LEU A C 1
ATOM 705 O O . LEU A 1 94 ? -0.065 -9.969 -0.757 1.00 96.75 94 LEU A O 1
ATOM 709 N N . ALA A 1 95 ? 1.180 -11.839 -0.853 1.00 96.00 95 ALA A N 1
ATOM 710 C CA . ALA A 1 95 ? 0.728 -12.410 0.421 1.00 96.00 95 ALA A CA 1
ATOM 711 C C . ALA A 1 95 ? 1.110 -11.561 1.641 1.00 96.00 95 ALA A C 1
ATOM 713 O O . ALA A 1 95 ? 0.471 -11.640 2.693 1.00 96.00 95 ALA A O 1
ATOM 714 N N . GLN A 1 96 ? 2.154 -10.743 1.513 1.00 93.25 96 GLN A N 1
ATOM 715 C CA . GLN A 1 96 ? 2.631 -9.897 2.600 1.00 93.25 96 GLN A CA 1
ATOM 716 C C . GLN A 1 96 ? 1.872 -8.579 2.700 1.00 93.25 96 GLN A C 1
ATOM 718 O O . GLN A 1 96 ? 2.070 -7.847 3.670 1.00 93.25 96 GLN A O 1
ATOM 723 N N . ARG A 1 97 ? 1.000 -8.257 1.742 1.00 94.81 97 ARG A N 1
ATOM 724 C CA . ARG A 1 97 ? 0.290 -6.975 1.674 1.00 94.81 97 ARG A CA 1
ATOM 725 C C . ARG A 1 97 ? -0.843 -6.874 2.687 1.00 94.81 97 ARG A C 1
ATOM 727 O O . ARG A 1 97 ? -1.151 -7.812 3.415 1.00 94.81 97 ARG A O 1
ATOM 734 N N . ASP A 1 98 ? -1.393 -5.672 2.796 1.00 95.25 98 ASP A N 1
ATOM 735 C CA . ASP A 1 98 ? -2.428 -5.340 3.767 1.00 95.25 98 ASP A CA 1
ATOM 736 C C . ASP A 1 98 ? -3.811 -5.829 3.326 1.00 95.25 98 ASP A C 1
ATOM 738 O O . ASP A 1 98 ? -4.428 -6.635 4.020 1.00 95.25 98 ASP A O 1
ATOM 742 N N . PHE A 1 99 ? -4.262 -5.395 2.148 1.00 97.81 99 PHE A N 1
ATOM 743 C CA . PHE A 1 99 ? -5.606 -5.655 1.634 1.00 97.81 99 PHE A CA 1
ATOM 744 C C . PHE A 1 99 ? -5.571 -6.331 0.270 1.00 97.81 99 PHE A C 1
ATOM 746 O O . PHE A 1 99 ? -4.702 -6.038 -0.555 1.00 97.81 99 PHE A O 1
ATOM 753 N N . THR A 1 100 ? -6.552 -7.195 0.010 1.00 97.94 100 THR A N 1
ATOM 754 C CA . THR A 1 100 ? -6.683 -7.947 -1.248 1.00 97.94 100 THR A CA 1
ATOM 755 C C . THR A 1 100 ? -6.710 -7.024 -2.462 1.00 97.94 100 THR A C 1
ATOM 757 O O . THR A 1 100 ? -6.029 -7.277 -3.449 1.00 97.94 100 THR A O 1
ATOM 760 N N . VAL A 1 101 ? -7.395 -5.884 -2.353 1.00 97.56 101 VAL A N 1
ATOM 761 C CA . VAL A 1 101 ? -7.469 -4.851 -3.399 1.00 97.56 101 VAL A CA 1
ATOM 762 C C . VAL A 1 101 ? -6.117 -4.216 -3.745 1.00 97.56 101 VAL A C 1
ATOM 764 O O . VAL A 1 101 ? -5.960 -3.669 -4.831 1.00 97.56 101 VAL A O 1
ATOM 767 N N . ASN A 1 102 ? -5.135 -4.294 -2.842 1.00 96.50 102 ASN A N 1
ATOM 768 C CA . ASN A 1 102 ? -3.754 -3.861 -3.070 1.00 96.50 102 ASN A CA 1
ATOM 769 C C . ASN A 1 102 ? -2.823 -5.046 -3.390 1.00 96.50 102 ASN A C 1
ATOM 771 O O . ASN A 1 102 ? -1.633 -4.836 -3.637 1.00 96.50 102 ASN A O 1
ATOM 775 N N . ALA A 1 103 ? -3.341 -6.276 -3.365 1.00 97.38 103 ALA A N 1
ATOM 776 C CA . ALA A 1 103 ? -2.622 -7.525 -3.581 1.00 97.38 103 ALA A CA 1
ATOM 777 C C . ALA A 1 103 ? -2.880 -8.101 -4.984 1.00 97.38 103 ALA A C 1
ATOM 779 O O . ALA A 1 103 ? -3.074 -9.302 -5.156 1.00 97.38 103 ALA A O 1
ATOM 780 N N . ILE A 1 104 ? -2.851 -7.216 -5.982 1.00 97.81 104 ILE A N 1
ATOM 781 C CA . ILE A 1 104 ? -3.003 -7.531 -7.403 1.00 97.81 104 ILE A CA 1
ATOM 782 C C . ILE A 1 104 ? -1.726 -7.087 -8.118 1.00 97.81 104 ILE A C 1
ATOM 784 O O . ILE A 1 104 ? -1.211 -5.997 -7.846 1.00 97.81 104 ILE A O 1
ATOM 788 N N . ALA A 1 105 ? -1.235 -7.915 -9.037 1.00 97.81 105 ALA A N 1
ATOM 789 C CA . ALA A 1 105 ? -0.081 -7.605 -9.868 1.00 97.81 105 ALA A CA 1
ATOM 790 C C . ALA A 1 105 ? -0.396 -7.720 -11.364 1.00 97.81 105 ALA A C 1
ATOM 792 O O . ALA A 1 105 ? -1.139 -8.598 -11.804 1.00 97.81 105 ALA A O 1
ATOM 793 N N . GLU A 1 106 ? 0.214 -6.849 -12.159 1.00 96.69 106 GLU A N 1
ATOM 794 C CA . GLU A 1 106 ? 0.140 -6.846 -13.616 1.00 96.69 106 GLU A CA 1
ATOM 795 C C . GLU A 1 106 ? 1.545 -7.038 -14.204 1.00 96.69 106 GLU A C 1
ATOM 797 O O . GLU A 1 106 ? 2.402 -6.179 -13.989 1.00 96.69 106 GLU A O 1
ATOM 802 N N . PRO A 1 107 ? 1.808 -8.128 -14.947 1.00 96.62 107 PRO A N 1
ATOM 803 C CA . PRO A 1 107 ? 3.099 -8.328 -15.605 1.00 96.62 107 PRO A CA 1
ATOM 804 C C . PRO A 1 107 ? 3.409 -7.203 -16.602 1.00 96.62 107 PRO A C 1
ATOM 806 O O . PRO A 1 107 ? 2.565 -6.862 -17.436 1.00 96.62 107 PRO A O 1
ATOM 809 N N . LEU A 1 108 ? 4.627 -6.648 -16.562 1.00 95.06 108 LEU A N 1
ATOM 810 C CA . LEU A 1 108 ? 5.026 -5.585 -17.496 1.00 95.06 108 LEU A CA 1
ATOM 811 C C . LEU A 1 108 ? 5.125 -6.081 -18.947 1.00 95.06 108 LEU A C 1
ATOM 813 O O . LEU A 1 108 ? 4.697 -5.373 -19.857 1.00 95.06 108 LEU A O 1
ATOM 817 N N . ASP A 1 109 ? 5.566 -7.319 -19.169 1.00 90.69 109 ASP A N 1
ATOM 818 C CA . ASP A 1 109 ? 5.601 -7.941 -20.506 1.00 90.69 109 ASP A CA 1
ATOM 819 C C . ASP A 1 109 ? 4.207 -8.267 -21.080 1.00 90.69 109 ASP A C 1
ATOM 821 O O . ASP A 1 109 ? 4.076 -8.732 -22.215 1.00 90.69 109 ASP A O 1
ATOM 825 N N . GLY A 1 110 ? 3.146 -7.990 -20.320 1.00 87.88 110 GLY A N 1
ATOM 826 C CA . GLY A 1 110 ? 1.780 -8.341 -20.668 1.00 87.88 110 GLY A CA 1
ATOM 827 C C . GLY A 1 110 ? 1.414 -9.763 -20.245 1.00 87.88 110 GLY A C 1
ATOM 828 O O . GLY A 1 110 ? 2.253 -10.587 -19.888 1.00 87.88 110 GLY A O 1
ATOM 829 N N . GLY A 1 111 ? 0.112 -10.036 -20.244 1.00 90.25 111 GLY A N 1
ATOM 830 C CA . GLY A 1 111 ? -0.449 -11.291 -19.751 1.00 90.25 111 GLY A CA 1
ATOM 831 C C . GLY A 1 111 ? -1.617 -11.065 -18.792 1.00 90.25 111 GLY A C 1
ATOM 832 O O . GLY A 1 111 ? -2.058 -9.927 -18.606 1.00 90.25 111 GLY A O 1
ATOM 833 N N . PRO A 1 112 ? -2.159 -12.148 -18.210 1.00 94.69 112 PRO A N 1
ATOM 834 C CA . PRO A 1 112 ? -3.232 -12.050 -17.232 1.00 94.69 112 PRO A CA 1
ATOM 835 C C . PRO A 1 112 ? -2.743 -11.394 -15.935 1.00 94.69 112 PRO A C 1
ATOM 837 O O . PRO A 1 112 ? -1.572 -11.501 -15.566 1.00 94.69 112 PRO A O 1
ATOM 840 N N . LEU A 1 113 ? -3.670 -10.750 -15.223 1.00 96.06 113 LEU A N 1
ATOM 841 C CA . LEU A 1 113 ? -3.419 -10.270 -13.867 1.00 96.06 113 LEU A CA 1
ATOM 842 C C . LEU A 1 113 ? -3.116 -11.446 -12.936 1.00 96.06 113 LEU A C 1
ATOM 844 O O . LEU A 1 113 ? -3.729 -12.511 -13.033 1.00 96.06 113 LEU A O 1
ATOM 848 N N . VAL A 1 114 ? -2.195 -11.222 -12.007 1.00 97.69 114 VAL A N 1
ATOM 849 C CA . VAL A 1 114 ? -1.908 -12.138 -10.909 1.00 97.69 114 VAL A CA 1
ATOM 850 C C . VAL A 1 114 ? -2.680 -11.641 -9.691 1.00 97.69 114 VAL A C 1
ATOM 852 O O . VAL A 1 114 ? -2.313 -10.641 -9.078 1.00 97.69 114 VAL A O 1
ATOM 855 N N . ASP A 1 115 ? -3.772 -12.332 -9.375 1.00 97.75 115 ASP A N 1
ATOM 856 C CA . ASP A 1 115 ? -4.667 -12.015 -8.259 1.00 97.75 115 ASP A CA 1
ATOM 857 C C . ASP A 1 115 ? -4.983 -13.281 -7.438 1.00 97.75 115 ASP A C 1
ATOM 859 O O . ASP A 1 115 ? -6.059 -13.868 -7.569 1.00 97.75 115 ASP A O 1
ATOM 863 N N . PRO A 1 116 ? -4.034 -13.764 -6.616 1.00 97.31 116 PRO A N 1
ATOM 864 C CA . PRO A 1 116 ? -4.222 -14.991 -5.844 1.00 97.31 116 PRO A CA 1
ATOM 865 C C . PRO A 1 116 ? -5.225 -14.831 -4.692 1.00 97.31 116 PRO A C 1
ATOM 867 O O . PRO A 1 116 ? -5.721 -15.833 -4.181 1.00 97.31 116 PRO A O 1
ATOM 870 N N . PHE A 1 117 ? -5.536 -13.594 -4.287 1.00 97.62 117 PHE A N 1
ATOM 871 C CA . PHE A 1 117 ? -6.395 -13.308 -3.135 1.00 97.62 117 PHE A CA 1
ATOM 872 C C . PHE A 1 117 ? -7.796 -12.823 -3.514 1.00 97.62 117 PHE A C 1
ATOM 874 O O . PHE A 1 117 ? -8.624 -12.646 -2.622 1.00 97.62 117 PHE A O 1
ATOM 881 N N . GLY A 1 118 ? -8.099 -12.645 -4.803 1.00 97.12 118 GLY A N 1
ATOM 882 C CA . GLY A 1 118 ? -9.415 -12.215 -5.284 1.00 97.12 118 GLY A CA 1
ATOM 883 C C . GLY A 1 118 ? -9.688 -10.721 -5.087 1.00 97.12 118 GLY A C 1
ATOM 884 O O . GLY A 1 118 ? -10.844 -10.325 -4.916 1.00 97.12 118 GLY A O 1
ATOM 885 N N . GLY A 1 119 ? -8.639 -9.898 -5.097 1.00 97.50 119 GLY A N 1
ATOM 886 C CA . GLY A 1 119 ? -8.710 -8.447 -4.977 1.00 97.50 119 GLY A CA 1
ATOM 887 C C . GLY A 1 119 ? -9.527 -7.776 -6.078 1.00 97.50 119 GLY A C 1
ATOM 888 O O . GLY A 1 119 ? -10.223 -6.804 -5.800 1.00 97.50 119 GLY A O 1
ATOM 889 N N . ALA A 1 120 ? -9.517 -8.300 -7.307 1.00 96.88 120 ALA A N 1
ATOM 890 C CA . ALA A 1 120 ? -10.334 -7.773 -8.400 1.00 96.88 120 ALA A CA 1
ATOM 891 C C . ALA A 1 120 ? -11.835 -7.941 -8.116 1.00 96.88 120 ALA A C 1
ATOM 893 O O . ALA A 1 120 ? -12.616 -7.013 -8.309 1.00 96.88 120 ALA A O 1
ATOM 894 N N . GLY A 1 121 ? -12.235 -9.091 -7.565 1.00 97.62 121 GLY A N 1
ATOM 895 C CA . GLY A 1 121 ? -13.617 -9.306 -7.135 1.00 97.62 121 GLY A CA 1
ATOM 896 C C . GLY A 1 121 ? -14.003 -8.438 -5.932 1.00 97.62 121 GLY A C 1
ATOM 897 O O . GLY A 1 121 ? -15.144 -7.991 -5.834 1.00 97.62 121 GLY A O 1
ATOM 898 N N . ASP A 1 122 ? -13.067 -8.179 -5.016 1.00 98.00 122 ASP A N 1
ATOM 899 C CA . ASP A 1 122 ? -13.293 -7.254 -3.898 1.00 98.00 122 ASP A CA 1
ATOM 900 C C . ASP A 1 122 ? -13.417 -5.797 -4.374 1.00 98.00 122 ASP A C 1
ATOM 902 O O . ASP A 1 122 ? -14.243 -5.057 -3.841 1.00 98.00 122 ASP A O 1
ATOM 906 N N . LEU A 1 123 ? -12.689 -5.403 -5.426 1.00 97.12 123 LEU A N 1
ATOM 907 C CA . LEU A 1 123 ? -12.846 -4.099 -6.080 1.00 97.12 123 LEU A CA 1
ATOM 908 C C . LEU A 1 123 ? -14.247 -3.923 -6.671 1.00 97.12 123 LEU A C 1
ATOM 910 O O . LEU A 1 123 ? -14.878 -2.893 -6.440 1.00 97.12 123 LEU A O 1
ATOM 914 N N . GLU A 1 124 ? -14.756 -4.934 -7.378 1.00 96.44 124 GLU A N 1
ATOM 915 C CA . GLU A 1 124 ? -16.120 -4.922 -7.928 1.00 96.44 124 GLU A CA 1
ATOM 916 C C . GLU A 1 124 ? -17.183 -4.814 -6.827 1.00 96.44 124 GLU A C 1
ATOM 918 O O . GLU A 1 124 ? -18.164 -4.084 -6.971 1.00 96.44 124 GLU A O 1
ATOM 923 N N . ARG A 1 125 ? -16.971 -5.505 -5.700 1.00 97.38 125 ARG A N 1
ATOM 924 C CA . ARG A 1 125 ? -17.865 -5.466 -4.533 1.00 97.38 125 ARG A CA 1
ATOM 925 C C . ARG A 1 125 ? -17.667 -4.247 -3.631 1.00 97.38 125 ARG A C 1
ATOM 927 O O . ARG A 1 125 ? -18.432 -4.101 -2.682 1.00 97.38 125 ARG A O 1
ATOM 934 N N . ARG A 1 126 ? -16.668 -3.396 -3.896 1.00 97.00 126 ARG A N 1
ATOM 935 C CA . ARG A 1 126 ? -16.256 -2.278 -3.023 1.00 97.00 126 ARG A CA 1
ATOM 936 C C . ARG A 1 126 ? -15.982 -2.726 -1.579 1.00 97.00 126 ARG A C 1
ATOM 938 O O . ARG A 1 126 ? -16.398 -2.075 -0.622 1.00 97.00 126 ARG A O 1
ATOM 945 N N . CYS A 1 127 ? -15.293 -3.856 -1.440 1.00 97.69 127 CYS A N 1
ATOM 946 C CA . CYS A 1 127 ? -14.991 -4.509 -0.170 1.00 97.69 127 CYS A CA 1
ATOM 947 C C . CYS A 1 127 ? -13.512 -4.331 0.207 1.00 97.69 127 CYS A C 1
ATOM 949 O O . CYS A 1 127 ? -12.625 -4.553 -0.619 1.00 97.69 127 CYS A O 1
ATOM 951 N N . LEU A 1 128 ? -13.231 -3.967 1.459 1.00 97.81 128 LEU A N 1
ATOM 952 C CA . LEU A 1 128 ? -11.882 -3.986 2.029 1.00 97.81 128 LEU A CA 1
ATOM 953 C C . LEU A 1 128 ? -11.689 -5.245 2.866 1.00 97.81 128 LEU A C 1
ATOM 955 O O . LEU A 1 128 ? -12.122 -5.328 4.012 1.00 97.81 128 LEU A O 1
ATOM 959 N N . ARG A 1 129 ? -10.985 -6.216 2.289 1.00 98.12 129 ARG A N 1
ATOM 960 C CA . ARG A 1 129 ? -10.654 -7.473 2.953 1.00 98.12 129 ARG A CA 1
ATOM 961 C C . ARG A 1 129 ? -9.152 -7.581 3.171 1.00 98.12 129 ARG A C 1
ATOM 963 O O . ARG A 1 129 ? -8.370 -7.280 2.266 1.00 98.12 129 ARG A O 1
ATOM 970 N N . MET A 1 130 ? -8.736 -7.992 4.364 1.00 97.62 130 MET A N 1
ATOM 971 C CA . MET A 1 130 ? -7.331 -8.272 4.663 1.00 97.62 130 MET A CA 1
ATOM 972 C C . MET A 1 130 ? -6.817 -9.466 3.847 1.00 97.62 130 MET A C 1
ATOM 974 O O . MET A 1 130 ? -7.557 -10.416 3.590 1.00 97.62 130 MET A O 1
ATOM 978 N N . VAL A 1 131 ? -5.545 -9.432 3.440 1.00 97.06 131 VAL A N 1
ATOM 979 C CA . VAL A 1 131 ? -4.920 -10.543 2.689 1.00 97.06 131 VAL A CA 1
ATOM 980 C C . VAL A 1 131 ? -4.812 -11.807 3.544 1.00 97.06 131 VAL A C 1
ATOM 982 O O . VAL A 1 131 ? -5.061 -12.913 3.070 1.00 97.06 131 VAL A O 1
ATOM 985 N N . SER A 1 132 ? -4.420 -11.635 4.804 1.00 94.88 132 SER A N 1
ATOM 986 C CA . SER A 1 132 ? -4.246 -12.692 5.802 1.00 94.88 132 SER A CA 1
ATOM 987 C C . SER A 1 132 ? -4.476 -12.114 7.198 1.00 94.88 132 SER A C 1
ATOM 989 O O . SER A 1 132 ? -4.353 -10.902 7.378 1.00 94.88 132 SER A O 1
ATOM 991 N N . ASP A 1 133 ? -4.792 -12.952 8.187 1.00 89.62 133 ASP A N 1
ATOM 992 C CA . ASP A 1 133 ? -4.957 -12.492 9.576 1.00 89.62 133 ASP A CA 1
ATOM 993 C C . ASP A 1 133 ? -3.632 -11.935 10.135 1.00 89.62 133 ASP A C 1
ATOM 995 O O . ASP A 1 133 ? -3.603 -10.904 10.808 1.00 89.62 133 ASP A O 1
ATOM 999 N N . GLU A 1 134 ? -2.505 -12.520 9.719 1.00 90.12 134 GLU A N 1
ATOM 1000 C CA . GLU A 1 134 ? -1.160 -12.069 10.079 1.00 90.12 134 GLU A CA 1
ATOM 1001 C C . GLU A 1 134 ? -0.783 -10.732 9.416 1.00 90.12 134 GLU A C 1
ATOM 1003 O O . GLU A 1 134 ? 0.243 -10.136 9.757 1.00 90.12 134 GLU A O 1
ATOM 1008 N N . ALA A 1 135 ? -1.572 -10.227 8.457 1.00 91.31 135 ALA A N 1
ATOM 1009 C CA . ALA A 1 135 ? -1.278 -8.968 7.778 1.00 91.31 135 ALA A CA 1
ATOM 1010 C C . ALA A 1 135 ? -1.192 -7.798 8.765 1.00 91.31 135 ALA A C 1
ATOM 1012 O O . ALA A 1 135 ? -0.319 -6.948 8.593 1.00 91.31 135 ALA A O 1
ATOM 1013 N N . PHE A 1 136 ? -2.048 -7.769 9.789 1.00 92.62 136 PHE A N 1
ATOM 1014 C CA . PHE A 1 136 ? -2.024 -6.749 10.841 1.00 92.62 136 PHE A CA 1
ATOM 1015 C C . PHE A 1 136 ? -0.947 -7.005 11.900 1.00 92.62 136 PHE A C 1
ATOM 1017 O O . PHE A 1 136 ? -0.464 -6.054 12.510 1.00 92.62 136 PHE A O 1
ATOM 1024 N N . ASP A 1 137 ? -0.517 -8.256 12.081 1.00 90.69 137 ASP A N 1
ATOM 1025 C CA . ASP A 1 137 ? 0.568 -8.582 13.009 1.00 90.69 137 ASP A CA 1
ATOM 1026 C C . ASP A 1 137 ? 1.943 -8.168 12.480 1.00 90.69 137 ASP A C 1
ATOM 1028 O O . ASP A 1 137 ? 2.815 -7.803 13.271 1.00 90.69 137 ASP A O 1
ATOM 1032 N N . ARG A 1 138 ? 2.120 -8.191 11.151 1.00 89.88 138 ARG A N 1
ATOM 1033 C CA . ARG A 1 138 ? 3.345 -7.741 10.471 1.00 89.88 138 ARG A CA 1
ATOM 1034 C C . ARG A 1 138 ? 3.550 -6.227 10.546 1.00 89.88 138 ARG A C 1
ATOM 1036 O O . ARG A 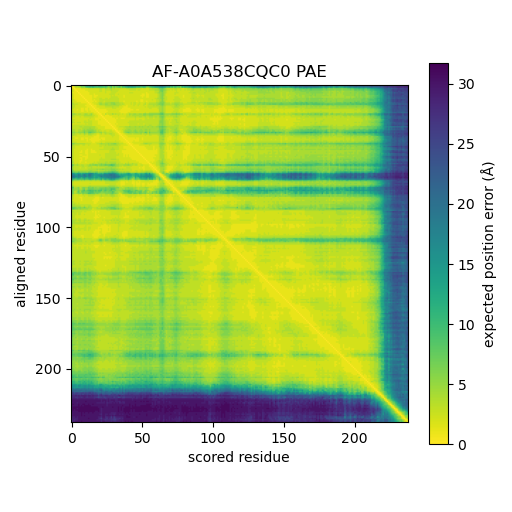1 138 ? 4.688 -5.777 10.624 1.00 89.88 138 ARG A O 1
ATOM 1043 N N . ASP A 1 139 ? 2.475 -5.444 10.481 1.00 93.25 139 ASP A N 1
ATOM 1044 C CA . ASP A 1 139 ? 2.537 -3.981 10.576 1.00 93.25 139 ASP A CA 1
ATOM 1045 C C . ASP A 1 139 ? 1.235 -3.430 11.180 1.00 93.25 139 ASP A C 1
ATOM 1047 O O . ASP A 1 139 ? 0.245 -3.276 10.452 1.00 93.25 139 ASP A O 1
ATOM 1051 N N . PRO A 1 140 ? 1.223 -3.086 12.483 1.00 93.81 140 PRO A N 1
ATOM 1052 C CA . PRO A 1 140 ? 0.031 -2.564 13.151 1.00 93.81 140 PRO A CA 1
ATOM 1053 C C . PRO A 1 140 ? -0.516 -1.271 12.528 1.00 93.81 140 PRO A C 1
ATOM 1055 O O . PRO A 1 140 ? -1.704 -0.976 12.665 1.00 93.81 140 PRO A O 1
ATOM 1058 N N . LEU A 1 141 ? 0.298 -0.522 11.765 1.00 95.62 141 LEU A N 1
ATOM 1059 C CA . LEU A 1 141 ? -0.161 0.665 11.032 1.00 95.62 141 LEU A CA 1
ATOM 1060 C C . LEU A 1 141 ? -1.286 0.339 10.038 1.00 95.62 141 LEU A C 1
ATOM 1062 O O . LEU A 1 141 ? -2.101 1.198 9.702 1.00 95.62 141 LEU A O 1
ATOM 1066 N N . ARG A 1 142 ? -1.360 -0.911 9.569 1.00 96.19 142 ARG A N 1
ATOM 1067 C CA . ARG A 1 142 ? -2.377 -1.364 8.615 1.00 96.19 142 ARG A CA 1
ATOM 1068 C C . ARG A 1 142 ? -3.800 -1.286 9.165 1.00 96.19 142 ARG A C 1
ATOM 1070 O O . ARG A 1 142 ? -4.729 -1.126 8.378 1.00 96.19 142 ARG A O 1
ATOM 1077 N N . VAL A 1 143 ? -3.970 -1.305 10.487 1.00 95.81 143 VAL A N 1
ATOM 1078 C CA . VAL A 1 143 ? -5.271 -1.071 11.132 1.00 95.81 143 VAL A CA 1
ATOM 1079 C C . VAL A 1 143 ? -5.726 0.377 10.898 1.00 95.81 143 VAL A C 1
ATOM 1081 O O . VAL A 1 143 ? -6.876 0.609 10.541 1.00 95.81 143 VAL A O 1
ATOM 1084 N N . LEU A 1 144 ? -4.823 1.360 10.996 1.00 95.94 144 LEU A N 1
ATOM 1085 C CA . LEU A 1 144 ? -5.138 2.756 10.664 1.00 95.94 144 LEU A CA 1
ATOM 1086 C C . LEU A 1 144 ? -5.307 2.957 9.147 1.00 95.94 144 LEU A C 1
ATOM 1088 O O . LEU A 1 144 ? -6.192 3.695 8.710 1.00 95.94 144 LEU A O 1
ATOM 1092 N N . ARG A 1 145 ? -4.525 2.238 8.328 1.00 96.44 145 ARG A N 1
ATOM 1093 C CA . ARG A 1 145 ? -4.710 2.227 6.865 1.00 96.44 145 ARG A CA 1
ATOM 1094 C C . ARG A 1 145 ? -6.090 1.720 6.458 1.00 96.44 145 ARG A C 1
ATOM 1096 O O . ARG A 1 145 ? -6.599 2.205 5.455 1.00 96.44 145 ARG A O 1
ATOM 1103 N N . LEU A 1 146 ? -6.698 0.791 7.203 1.00 96.88 146 LEU A N 1
ATOM 1104 C CA . LEU A 1 146 ? -8.066 0.330 6.940 1.00 96.88 146 LEU A CA 1
ATOM 1105 C C . LEU A 1 146 ? -9.050 1.504 6.940 1.00 96.88 146 LEU A C 1
ATOM 1107 O O . LEU A 1 146 ? -9.785 1.681 5.972 1.00 96.88 146 LEU A O 1
ATOM 1111 N N . ALA A 1 147 ? -9.002 2.340 7.982 1.00 95.81 147 ALA A N 1
ATOM 1112 C CA . ALA A 1 147 ? -9.832 3.537 8.089 1.00 95.81 147 ALA A CA 1
ATOM 1113 C C . ALA A 1 147 ? -9.556 4.527 6.949 1.00 95.81 147 ALA A C 1
ATOM 1115 O O . ALA A 1 147 ? -10.485 5.011 6.302 1.00 95.81 147 ALA A O 1
ATOM 1116 N N . ARG A 1 148 ? -8.274 4.768 6.639 1.00 95.19 148 ARG A N 1
ATOM 1117 C CA . ARG A 1 148 ? -7.883 5.640 5.524 1.00 95.19 148 ARG A CA 1
ATOM 1118 C C . ARG A 1 148 ? -8.386 5.127 4.176 1.00 95.19 148 ARG A C 1
ATOM 1120 O O . ARG A 1 148 ? -8.855 5.921 3.368 1.00 95.19 148 ARG A O 1
ATOM 1127 N N . PHE A 1 149 ? -8.245 3.835 3.886 1.00 95.31 149 PHE A N 1
ATOM 1128 C CA . PHE A 1 149 ? -8.689 3.273 2.611 1.00 95.31 149 PHE A CA 1
ATOM 1129 C C . PHE A 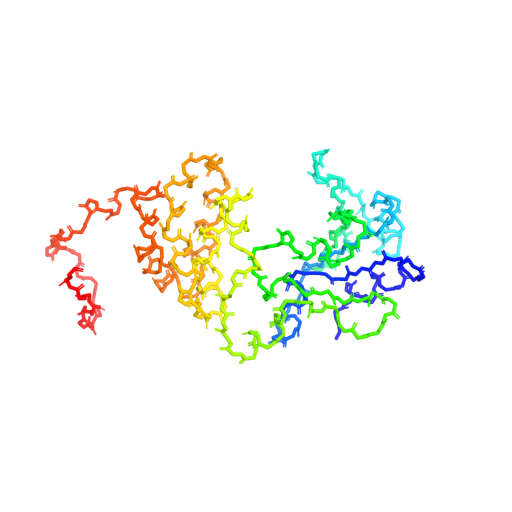1 149 ? -10.208 3.220 2.509 1.00 95.31 149 PHE A C 1
ATOM 1131 O O . PHE A 1 149 ? -10.720 3.466 1.422 1.00 95.31 149 PHE A O 1
ATOM 1138 N N . ALA A 1 150 ? -10.916 2.953 3.609 1.00 95.25 150 ALA A N 1
ATOM 1139 C CA . ALA A 1 150 ? -12.373 2.997 3.628 1.00 95.25 150 ALA A CA 1
ATOM 1140 C C . ALA A 1 150 ? -12.874 4.386 3.219 1.00 95.25 150 ALA A C 1
ATOM 1142 O O . ALA A 1 150 ? -13.645 4.487 2.269 1.00 95.25 150 ALA A O 1
ATOM 1143 N N . ALA A 1 151 ? -12.331 5.445 3.831 1.00 93.75 151 ALA A N 1
ATOM 1144 C CA . ALA A 1 151 ? -12.645 6.829 3.476 1.00 93.75 151 ALA A CA 1
ATOM 1145 C C . ALA A 1 151 ? -12.165 7.214 2.065 1.00 93.75 151 ALA A C 1
ATOM 1147 O O . ALA A 1 151 ? -12.902 7.779 1.271 1.00 93.75 151 ALA A O 1
ATOM 1148 N N . GLY A 1 152 ? -10.924 6.883 1.703 1.00 92.12 152 GLY A N 1
ATOM 1149 C CA . GLY A 1 152 ? -10.336 7.316 0.430 1.00 92.12 152 GLY A CA 1
ATOM 1150 C C . GLY A 1 152 ? -10.842 6.576 -0.816 1.00 92.12 152 GLY A C 1
ATOM 1151 O O . GLY A 1 152 ? -10.614 7.043 -1.937 1.00 92.12 152 GLY A O 1
ATOM 1152 N N . LEU A 1 153 ? -11.461 5.402 -0.647 1.00 92.31 153 LEU A N 1
ATOM 1153 C CA . LEU A 1 153 ? -12.037 4.597 -1.733 1.00 92.31 153 LEU A CA 1
ATOM 1154 C C . LEU A 1 153 ? -13.572 4.535 -1.672 1.00 92.31 153 LEU A C 1
ATOM 1156 O O . LEU A 1 153 ? -14.200 4.162 -2.667 1.00 92.31 153 LEU A O 1
ATOM 1160 N N . GLY A 1 154 ? -14.178 4.878 -0.531 1.00 93.19 154 GLY A N 1
ATOM 1161 C CA . GLY A 1 154 ? -15.599 4.671 -0.253 1.00 93.19 154 GLY A CA 1
ATOM 1162 C C . GLY A 1 154 ? -15.964 3.185 -0.234 1.00 93.19 154 GLY A C 1
ATOM 1163 O O . GLY A 1 154 ? -16.933 2.779 -0.887 1.00 93.19 154 GLY A O 1
ATOM 1164 N N . PHE A 1 155 ? -15.107 2.357 0.370 1.00 95.50 155 PHE A N 1
ATOM 1165 C CA . PHE A 1 155 ? -15.257 0.899 0.446 1.00 95.50 155 PHE A CA 1
ATOM 1166 C C . PHE A 1 155 ? -15.556 0.471 1.884 1.00 95.50 155 PHE A C 1
ATOM 1168 O O . PHE A 1 155 ? -15.067 1.077 2.835 1.00 95.50 155 PHE A O 1
ATOM 1175 N N . GLU A 1 156 ? -16.303 -0.619 2.030 1.00 96.38 156 GLU A N 1
ATOM 1176 C CA . GLU A 1 156 ? -16.697 -1.173 3.328 1.00 96.38 156 GLU A CA 1
ATOM 1177 C C . GLU A 1 156 ? -15.780 -2.349 3.699 1.00 96.38 156 GLU A C 1
ATOM 1179 O O . GLU A 1 156 ? -15.604 -3.268 2.892 1.00 96.38 156 GLU A O 1
ATOM 1184 N N . PRO A 1 157 ? -15.176 -2.358 4.898 1.00 97.31 157 PRO A N 1
ATOM 1185 C CA . PRO A 1 157 ? -14.469 -3.529 5.400 1.00 97.31 157 PRO A CA 1
ATOM 1186 C C . PRO A 1 157 ? -15.399 -4.719 5.652 1.00 97.31 157 PRO A C 1
ATOM 1188 O O . PRO A 1 157 ? -16.500 -4.537 6.172 1.00 97.31 157 PRO A O 1
ATOM 1191 N N . ASP A 1 158 ? -14.947 -5.943 5.365 1.00 97.06 158 ASP A N 1
ATOM 1192 C CA . ASP A 1 158 ? -15.707 -7.136 5.751 1.00 97.06 158 ASP A CA 1
ATOM 1193 C C . ASP A 1 158 ? -15.636 -7.405 7.267 1.00 97.06 158 ASP A C 1
ATOM 1195 O O . ASP A 1 158 ? -14.753 -6.922 7.983 1.00 97.06 158 ASP A O 1
ATOM 1199 N N . GLU A 1 159 ? -16.588 -8.193 7.776 1.00 96.00 159 GLU A N 1
ATOM 1200 C CA . GLU A 1 159 ? -16.723 -8.460 9.215 1.00 96.00 159 GLU A CA 1
ATOM 1201 C C . GLU A 1 159 ? -15.456 -9.082 9.818 1.00 96.00 159 GLU A C 1
ATOM 1203 O O . GLU A 1 159 ? -15.045 -8.711 10.921 1.00 96.00 159 GLU A O 1
ATOM 1208 N N . ALA A 1 160 ? -14.806 -9.988 9.080 1.00 96.38 160 ALA A N 1
ATOM 1209 C CA . ALA A 1 160 ? -13.569 -10.625 9.512 1.00 96.38 160 ALA A CA 1
ATOM 1210 C C . ALA A 1 160 ? -12.426 -9.607 9.642 1.00 96.38 160 ALA A C 1
ATOM 1212 O O . ALA A 1 160 ? -11.724 -9.607 10.655 1.00 96.38 160 ALA A O 1
ATOM 1213 N N . THR A 1 161 ? -12.275 -8.696 8.673 1.00 97.12 161 THR A N 1
ATOM 1214 C CA . THR A 1 161 ? -11.264 -7.632 8.733 1.00 97.12 161 THR A CA 1
ATOM 1215 C C . THR A 1 161 ? -11.533 -6.670 9.887 1.00 97.12 161 THR A C 1
ATOM 1217 O O . THR A 1 161 ? -10.594 -6.302 10.590 1.00 97.12 161 THR A O 1
ATOM 1220 N N . ILE A 1 162 ? -12.794 -6.302 10.147 1.00 96.38 162 ILE A N 1
ATOM 1221 C CA . ILE A 1 162 ? -13.163 -5.450 11.293 1.00 96.38 162 ILE A CA 1
ATOM 1222 C C . ILE A 1 162 ? -12.790 -6.127 12.610 1.00 96.38 162 ILE A C 1
ATOM 1224 O O . ILE A 1 162 ? -12.157 -5.507 13.465 1.00 96.38 162 ILE A O 1
ATOM 1228 N N . ALA A 1 163 ? -13.164 -7.397 12.776 1.00 95.50 163 ALA A N 1
ATOM 1229 C CA . ALA A 1 163 ? -12.879 -8.146 13.993 1.00 95.50 163 ALA A CA 1
ATOM 1230 C C . ALA A 1 163 ? -11.367 -8.284 14.231 1.00 95.50 163 ALA A C 1
ATOM 1232 O O . ALA A 1 163 ? -10.902 -8.068 15.352 1.00 95.50 163 ALA A O 1
ATOM 1233 N N . ALA A 1 164 ? -10.600 -8.597 13.184 1.00 95.75 164 ALA A N 1
ATOM 1234 C CA . ALA A 1 164 ? -9.147 -8.722 13.253 1.00 95.75 164 ALA A CA 1
ATOM 1235 C C . ALA A 1 164 ? -8.455 -7.382 13.550 1.00 95.75 164 ALA A C 1
ATOM 1237 O O . ALA A 1 164 ? -7.514 -7.338 14.344 1.00 95.75 164 ALA A O 1
ATOM 1238 N N . ALA A 1 165 ? -8.937 -6.292 12.947 1.00 95.62 165 ALA A N 1
ATOM 1239 C CA . ALA A 1 165 ? -8.439 -4.939 13.162 1.00 95.62 165 ALA A CA 1
ATOM 1240 C C . ALA A 1 165 ? -8.703 -4.461 14.600 1.00 95.62 165 ALA A C 1
ATOM 1242 O O . ALA A 1 165 ? -7.781 -4.000 15.273 1.00 95.62 165 ALA A O 1
ATOM 1243 N N . ALA A 1 166 ? -9.926 -4.639 15.108 1.00 93.38 166 ALA A N 1
ATOM 1244 C CA . ALA A 1 166 ? -10.303 -4.230 16.461 1.00 93.38 166 ALA A CA 1
ATOM 1245 C C . ALA A 1 166 ? -9.497 -4.965 17.548 1.00 93.38 166 ALA A C 1
ATOM 1247 O O . ALA A 1 166 ? -9.106 -4.363 18.545 1.00 93.38 166 ALA A O 1
ATOM 1248 N N . GLN A 1 167 ? -9.187 -6.252 17.347 1.00 94.50 167 GLN A N 1
ATOM 1249 C CA . GLN A 1 167 ? -8.351 -7.028 18.275 1.00 94.50 167 GLN A CA 1
ATOM 1250 C C . GLN A 1 167 ? -6.908 -6.512 18.370 1.00 94.50 167 GLN A C 1
ATOM 1252 O O . GLN A 1 167 ? -6.243 -6.723 19.382 1.00 94.50 167 GLN A O 1
ATOM 1257 N N . ARG A 1 168 ? -6.421 -5.841 17.322 1.00 94.12 168 ARG A N 1
ATOM 1258 C CA . ARG A 1 168 ? -5.027 -5.393 17.189 1.00 94.12 168 ARG A CA 1
ATOM 1259 C C . ARG A 1 168 ? -4.870 -3.879 17.302 1.00 94.12 168 ARG A C 1
ATOM 1261 O O . ARG A 1 168 ? -3.752 -3.383 17.210 1.00 94.12 168 ARG A O 1
ATOM 1268 N N . ALA A 1 169 ? -5.956 -3.147 17.546 1.00 92.12 169 A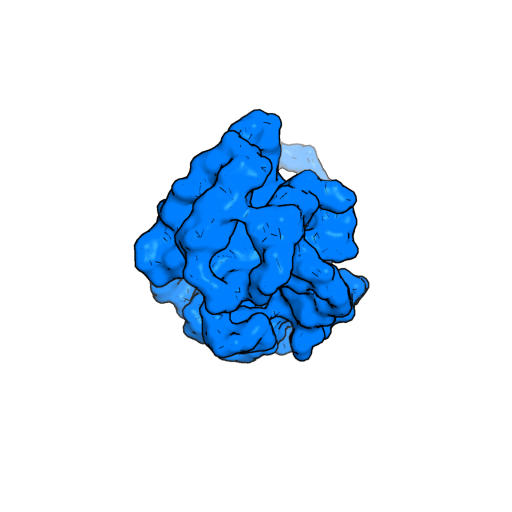LA A N 1
ATOM 1269 C CA . ALA A 1 169 ? -5.957 -1.689 17.617 1.00 92.12 169 ALA A CA 1
ATOM 1270 C C . ALA A 1 169 ? -4.961 -1.135 18.649 1.00 92.12 169 ALA A C 1
ATOM 1272 O O . ALA A 1 169 ? -4.262 -0.167 18.363 1.00 92.12 169 ALA A O 1
ATOM 1273 N N . THR A 1 170 ? -4.811 -1.796 19.800 1.00 93.56 170 THR A N 1
ATOM 1274 C CA . THR A 1 170 ? -3.866 -1.409 20.866 1.00 93.56 170 THR A CA 1
ATOM 1275 C C . THR A 1 170 ? -2.404 -1.436 20.416 1.00 93.56 170 THR A C 1
ATOM 1277 O O . THR A 1 170 ? -1.589 -0.645 20.896 1.00 93.56 170 THR A O 1
ATOM 1280 N N . ARG A 1 171 ? -2.065 -2.300 19.450 1.00 94.44 171 ARG A N 1
ATOM 1281 C CA . ARG A 1 171 ? -0.704 -2.453 18.916 1.00 94.44 171 ARG A CA 1
ATOM 1282 C C . ARG A 1 171 ? -0.258 -1.261 18.078 1.00 94.44 171 ARG A C 1
ATOM 1284 O O . ARG A 1 171 ? 0.923 -1.147 17.769 1.00 94.44 171 ARG A O 1
ATOM 1291 N N . ILE A 1 172 ? -1.158 -0.332 17.742 1.00 92.69 172 ILE A N 1
ATOM 1292 C CA . ILE A 1 172 ? -0.782 0.912 17.060 1.00 92.69 172 ILE A CA 1
ATOM 1293 C C . ILE A 1 172 ? 0.245 1.724 17.869 1.00 92.69 172 ILE A C 1
ATOM 1295 O O . ILE A 1 172 ? 1.057 2.431 17.280 1.00 92.69 172 ILE A O 1
ATOM 1299 N N . GLY A 1 173 ? 0.276 1.564 19.200 1.00 90.69 173 GLY A N 1
ATOM 1300 C CA . GLY A 1 173 ? 1.289 2.172 20.068 1.00 90.69 173 GLY A CA 1
ATOM 1301 C C . GLY A 1 173 ? 2.719 1.657 19.842 1.00 90.69 173 GLY A C 1
ATOM 1302 O O . GLY A 1 173 ? 3.668 2.311 20.263 1.00 90.69 173 GLY A O 1
ATOM 1303 N N . GLU A 1 174 ? 2.890 0.519 19.160 1.00 93.00 174 GLU A N 1
ATOM 1304 C CA . GLU A 1 174 ? 4.197 -0.025 18.754 1.00 93.00 174 GLU A CA 1
ATOM 1305 C C . GLU A 1 174 ? 4.766 0.700 17.517 1.00 93.00 174 GLU A C 1
ATOM 1307 O O . GLU A 1 174 ? 5.945 0.556 17.192 1.00 93.00 174 GLU A O 1
ATOM 1312 N N . VAL A 1 175 ? 3.940 1.469 16.799 1.00 94.19 175 VAL A N 1
ATOM 1313 C CA . VAL A 1 175 ? 4.316 2.112 15.537 1.00 94.19 175 VAL A CA 1
ATOM 1314 C C . VAL A 1 175 ? 4.931 3.489 15.785 1.00 94.19 175 VAL A C 1
ATOM 1316 O O . VAL A 1 175 ? 4.464 4.266 16.615 1.00 94.19 175 VAL A O 1
ATOM 1319 N N . ALA A 1 176 ? 5.967 3.821 15.008 1.00 93.44 176 ALA A N 1
ATOM 1320 C CA . ALA A 1 176 ? 6.569 5.151 15.003 1.00 93.44 176 ALA A CA 1
ATOM 1321 C C . ALA A 1 176 ? 5.518 6.252 14.758 1.00 93.44 176 ALA A C 1
ATOM 1323 O O . ALA A 1 176 ? 4.731 6.178 13.807 1.00 93.44 176 ALA A O 1
ATOM 1324 N N . GLN A 1 177 ? 5.537 7.287 15.599 1.00 92.31 177 GLN A N 1
ATOM 1325 C CA . GLN A 1 177 ? 4.527 8.350 15.615 1.00 92.31 177 GLN A CA 1
ATOM 1326 C C . GLN A 1 177 ? 4.465 9.123 14.293 1.00 92.31 177 GLN A C 1
ATOM 1328 O O . GLN A 1 177 ? 3.391 9.533 13.865 1.00 92.31 177 GLN A O 1
ATOM 1333 N N . GLU A 1 178 ? 5.585 9.258 13.586 1.00 93.00 178 GLU A N 1
ATOM 1334 C CA . GLU A 1 178 ? 5.655 9.906 12.276 1.00 93.00 178 GLU A CA 1
ATOM 1335 C C . GLU A 1 178 ? 4.841 9.145 11.219 1.00 93.00 178 GLU A C 1
ATOM 1337 O O . GLU A 1 178 ? 4.187 9.761 10.376 1.00 93.00 178 GLU A O 1
ATOM 1342 N N . ARG A 1 179 ? 4.838 7.803 11.279 1.00 94.12 179 ARG A N 1
ATOM 1343 C CA . ARG A 1 179 ? 4.043 6.963 10.369 1.00 94.12 179 ARG A CA 1
ATOM 1344 C C . ARG A 1 179 ? 2.555 7.061 10.695 1.00 94.12 179 ARG A C 1
ATOM 1346 O O . ARG A 1 179 ? 1.745 7.198 9.782 1.00 94.12 179 ARG A O 1
ATOM 1353 N N . VAL A 1 180 ? 2.211 7.035 11.985 1.00 94.44 180 VAL A N 1
ATOM 1354 C CA . VAL A 1 180 ? 0.830 7.223 12.461 1.00 94.44 180 VAL A CA 1
ATOM 1355 C C . VAL A 1 180 ? 0.300 8.587 12.021 1.00 94.44 180 VAL A C 1
ATOM 1357 O O . VAL A 1 180 ? -0.774 8.669 11.429 1.00 94.44 180 VAL A O 1
ATOM 1360 N N . PHE A 1 181 ? 1.081 9.649 12.227 1.00 93.56 181 PHE A N 1
ATOM 1361 C CA . PHE A 1 181 ? 0.733 11.001 11.804 1.00 93.56 181 PHE A CA 1
ATOM 1362 C C . PHE A 1 181 ? 0.547 11.107 10.286 1.00 93.56 181 PHE A C 1
ATOM 1364 O O . PHE A 1 181 ? -0.396 11.753 9.834 1.00 93.56 181 PHE A O 1
ATOM 1371 N N . GLY A 1 182 ? 1.408 10.460 9.494 1.00 93.75 182 GLY A N 1
ATOM 1372 C CA . GLY A 1 182 ? 1.272 10.415 8.038 1.00 93.75 182 GLY A CA 1
ATOM 1373 C C . GLY A 1 182 ? -0.068 9.822 7.594 1.00 93.75 182 GLY A C 1
ATOM 1374 O O . GLY A 1 182 ? -0.795 10.447 6.822 1.00 93.75 182 GLY A O 1
ATOM 1375 N N . GLU A 1 183 ? -0.432 8.656 8.126 1.00 94.50 183 GLU A N 1
ATOM 1376 C CA . GLU A 1 183 ? -1.709 8.002 7.812 1.00 94.50 183 GLU A CA 1
ATOM 1377 C C . GLU A 1 183 ? -2.914 8.815 8.298 1.00 94.50 183 GLU A C 1
ATOM 1379 O O . GLU A 1 183 ? -3.877 8.996 7.549 1.00 94.50 183 GLU A O 1
ATOM 1384 N N . LEU A 1 184 ? -2.845 9.369 9.513 1.00 93.88 184 LEU A N 1
ATOM 1385 C CA . LEU A 1 184 ? -3.902 10.218 10.056 1.00 93.88 184 LEU A CA 1
ATOM 1386 C C . LEU A 1 184 ? -4.101 11.474 9.203 1.00 93.88 184 LEU A C 1
ATOM 1388 O O . LEU A 1 184 ? -5.236 11.830 8.898 1.00 93.88 184 LEU A O 1
ATOM 1392 N N . LYS A 1 185 ? -3.011 12.126 8.781 1.00 94.38 185 LYS A N 1
ATOM 1393 C CA . LYS A 1 185 ? -3.067 13.286 7.889 1.00 94.38 185 LYS A CA 1
ATOM 1394 C C . LYS A 1 185 ? -3.812 12.936 6.605 1.00 94.38 185 LYS A C 1
ATOM 1396 O O . LYS A 1 185 ? -4.708 13.675 6.221 1.00 94.38 185 LYS A O 1
ATOM 1401 N N . HIS A 1 186 ? -3.473 11.815 5.970 1.00 92.50 186 HIS A N 1
ATOM 1402 C CA . HIS A 1 186 ? -4.162 11.386 4.755 1.00 92.50 186 HIS A CA 1
ATOM 1403 C C . HIS A 1 186 ? -5.644 11.081 4.988 1.00 92.50 186 HIS A C 1
ATOM 1405 O O . HIS A 1 186 ? -6.463 11.419 4.136 1.00 92.50 186 HIS A O 1
ATOM 1411 N N . LEU A 1 187 ? -5.988 10.473 6.127 1.00 93.81 187 LEU A N 1
ATOM 1412 C CA . LEU A 1 187 ? -7.372 10.207 6.508 1.00 93.81 187 LEU A CA 1
ATOM 1413 C C . LEU A 1 187 ? -8.174 11.511 6.652 1.00 93.81 187 LEU A C 1
ATOM 1415 O O . LEU A 1 187 ? -9.213 11.660 6.015 1.00 93.81 187 LEU A O 1
ATOM 1419 N N . VAL A 1 188 ? -7.684 12.484 7.426 1.00 92.75 188 VAL A N 1
ATOM 1420 C CA . VAL A 1 188 ? -8.434 13.729 7.692 1.00 92.75 188 VAL A CA 1
ATOM 1421 C C . VAL A 1 188 ? -8.514 14.672 6.489 1.00 92.75 188 VAL A C 1
ATOM 1423 O O . VAL A 1 188 ? -9.350 15.569 6.477 1.00 92.75 188 VAL A O 1
ATOM 1426 N N . THR A 1 189 ? -7.650 14.491 5.485 1.00 91.62 189 THR A N 1
ATOM 1427 C CA . THR A 1 189 ? -7.702 15.234 4.215 1.00 91.62 189 THR A CA 1
ATOM 1428 C C . THR A 1 189 ? -8.458 14.501 3.106 1.00 91.62 189 THR A C 1
ATOM 1430 O O . THR A 1 189 ? -8.432 14.964 1.969 1.00 91.62 189 THR A O 1
ATOM 1433 N N . SER A 1 190 ? -9.053 13.340 3.391 1.00 90.00 190 SER A N 1
ATOM 1434 C CA . SER A 1 190 ? -9.869 12.610 2.415 1.00 90.00 190 SER A CA 1
ATOM 1435 C C . SER A 1 190 ? -11.269 13.215 2.281 1.00 90.00 190 SER A C 1
ATOM 1437 O O . SER A 1 190 ? -11.724 13.927 3.176 1.00 90.00 190 SER A O 1
ATOM 1439 N N . ASP A 1 191 ? -11.942 12.934 1.162 1.00 86.00 191 ASP A N 1
ATOM 1440 C CA . ASP A 1 191 ? -13.288 13.453 0.888 1.00 86.00 191 ASP A CA 1
ATOM 1441 C C . ASP A 1 191 ? -14.313 12.965 1.934 1.00 86.00 191 ASP A C 1
ATOM 1443 O O . ASP A 1 191 ? -15.103 13.764 2.434 1.00 86.00 191 ASP A O 1
ATOM 1447 N N . ASP A 1 192 ? -14.212 11.694 2.345 1.00 90.62 192 ASP A N 1
ATOM 1448 C CA . ASP A 1 192 ? -15.087 11.030 3.327 1.00 90.62 192 ASP A CA 1
ATOM 1449 C C . ASP A 1 192 ? -14.381 10.866 4.694 1.00 90.62 192 ASP A C 1
ATOM 1451 O O . ASP A 1 192 ? -14.366 9.803 5.327 1.00 90.62 192 ASP A O 1
ATOM 1455 N N . ALA A 1 193 ? -13.701 11.927 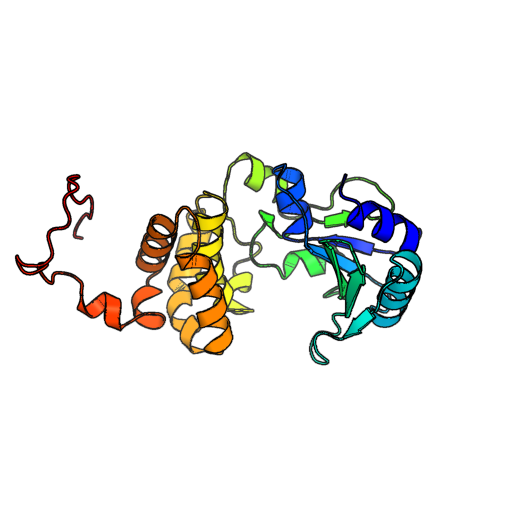5.149 1.00 92.06 193 ALA A N 1
ATOM 1456 C CA . ALA A 1 193 ? -12.920 11.903 6.389 1.00 92.06 193 ALA A CA 1
ATOM 1457 C C . ALA A 1 193 ? -13.761 11.544 7.626 1.00 92.06 193 ALA A C 1
ATOM 1459 O O . ALA A 1 193 ? -13.241 10.935 8.564 1.00 92.06 193 ALA A O 1
ATOM 1460 N N . LEU A 1 194 ? -15.046 11.917 7.645 1.00 91.12 194 LEU A N 1
ATOM 1461 C CA . LEU A 1 194 ? -15.942 11.623 8.762 1.00 91.12 194 LEU A CA 1
ATOM 1462 C C . LEU A 1 194 ? -16.167 10.115 8.893 1.00 91.12 194 LEU A C 1
ATOM 1464 O O . LEU A 1 194 ? -15.982 9.568 9.975 1.00 91.12 194 LEU A O 1
ATOM 1468 N N . GLU A 1 195 ? -16.476 9.444 7.791 1.00 91.38 195 GLU A N 1
ATOM 1469 C CA . GLU A 1 195 ? -16.715 8.005 7.711 1.00 91.38 195 GLU A CA 1
ATOM 1470 C C . GLU A 1 195 ? -15.475 7.220 8.155 1.00 91.38 195 GLU A C 1
ATOM 1472 O O . GLU A 1 195 ? -15.565 6.246 8.907 1.00 91.38 195 GLU A O 1
ATOM 1477 N N . GLY A 1 196 ? -14.284 7.663 7.748 1.00 93.31 196 GLY A N 1
ATOM 1478 C CA . GLY A 1 196 ? -13.047 7.028 8.195 1.00 93.31 196 GLY A CA 1
ATOM 1479 C C . GLY A 1 196 ? -12.740 7.270 9.678 1.00 93.31 196 GLY A C 1
ATOM 1480 O O . GLY A 1 196 ? -12.239 6.363 10.344 1.00 93.31 196 GLY A O 1
ATOM 1481 N N . LEU A 1 197 ? -13.074 8.440 10.232 1.00 93.06 197 LEU A N 1
ATOM 1482 C CA . LEU A 1 197 ? -12.973 8.695 11.675 1.00 93.06 197 LEU A CA 1
ATOM 1483 C C . LEU A 1 197 ? -13.997 7.872 12.474 1.00 93.06 197 LEU A C 1
ATOM 1485 O O . LEU A 1 197 ? -13.658 7.343 13.531 1.00 93.06 197 LEU A O 1
ATOM 1489 N N . GLU A 1 198 ? -15.216 7.702 11.963 1.00 92.75 198 GLU A N 1
ATOM 1490 C CA . GLU A 1 198 ? -16.234 6.814 12.539 1.00 92.75 198 GLU A CA 1
ATOM 1491 C C . GLU A 1 198 ? -15.769 5.355 12.545 1.00 92.75 198 GLU A C 1
ATOM 1493 O O . GLU A 1 198 ? -15.920 4.645 13.544 1.00 92.75 198 GLU A O 1
ATOM 1498 N N . LEU A 1 199 ? -15.145 4.900 11.456 1.00 94.38 199 LEU A N 1
ATOM 1499 C CA . LEU A 1 199 ? -14.560 3.567 11.394 1.00 94.38 199 LEU A CA 1
ATOM 1500 C C . LEU A 1 199 ? -13.380 3.422 12.362 1.00 94.38 199 LEU A C 1
ATOM 1502 O O . LEU A 1 199 ? -13.302 2.422 13.071 1.00 94.38 199 LEU A O 1
ATOM 1506 N N . MET A 1 200 ? -12.493 4.416 12.447 1.00 94.75 200 MET A N 1
ATOM 1507 C CA . MET A 1 200 ? -11.411 4.444 13.438 1.00 94.75 200 MET A CA 1
ATOM 1508 C C . MET A 1 200 ? -11.968 4.294 14.863 1.00 94.75 200 MET A C 1
ATOM 1510 O O . MET A 1 200 ? -11.404 3.563 15.681 1.00 94.75 200 MET A O 1
ATOM 1514 N N . ASP A 1 201 ? -13.116 4.911 15.138 1.00 91.94 201 ASP A N 1
ATOM 1515 C CA . ASP A 1 201 ? -13.796 4.796 16.420 1.00 91.94 201 ASP A CA 1
ATOM 1516 C C . ASP A 1 201 ? -14.360 3.404 16.690 1.00 91.94 201 ASP A C 1
ATOM 1518 O O . ASP A 1 201 ? -14.101 2.818 17.743 1.00 91.94 201 ASP A O 1
ATOM 1522 N N . ARG A 1 202 ? -15.057 2.829 15.705 1.00 92.12 202 ARG A 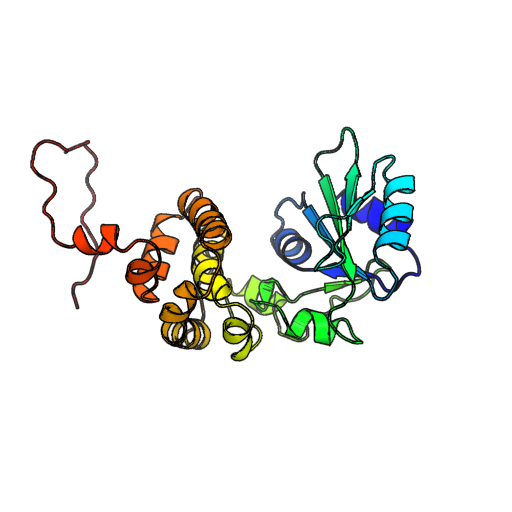N 1
ATOM 1523 C CA . ARG A 1 202 ? -15.554 1.446 15.758 1.00 92.12 202 ARG A CA 1
ATOM 1524 C C . ARG A 1 202 ? -14.434 0.434 15.990 1.00 92.12 202 ARG A C 1
ATOM 1526 O O . ARG A 1 202 ? -14.648 -0.574 16.658 1.00 92.12 202 ARG A O 1
ATOM 1533 N N . LEU A 1 203 ? -13.251 0.702 15.439 1.00 93.06 203 LEU A N 1
ATOM 1534 C CA . LEU A 1 203 ? -12.053 -0.119 15.608 1.00 93.06 203 LEU A CA 1
ATOM 1535 C C . LEU A 1 203 ? -11.340 0.121 16.944 1.00 93.06 203 LEU A C 1
ATOM 1537 O O . LEU A 1 203 ? -10.354 -0.557 17.210 1.00 93.06 203 LEU A O 1
ATOM 1541 N N . ARG A 1 204 ? -11.812 1.058 17.779 1.00 90.94 204 ARG A N 1
ATOM 1542 C CA . ARG A 1 204 ? -11.157 1.491 19.027 1.00 90.94 204 ARG A CA 1
ATOM 1543 C C . ARG A 1 204 ? -9.742 2.029 18.808 1.00 90.94 204 ARG A C 1
ATOM 1545 O O . ARG A 1 204 ? -8.882 1.930 19.669 1.00 90.94 204 ARG A O 1
ATOM 1552 N N . LEU A 1 205 ? -9.483 2.623 17.648 1.00 92.12 205 LEU A N 1
ATOM 1553 C CA . LEU A 1 205 ? -8.208 3.283 17.373 1.00 92.12 205 LEU A CA 1
ATOM 1554 C C . LEU A 1 205 ? -8.164 4.707 17.937 1.00 92.12 205 LEU A C 1
ATOM 1556 O O . LEU A 1 205 ? -7.085 5.188 18.277 1.00 92.12 205 LEU A O 1
ATOM 1560 N N . THR A 1 206 ? -9.313 5.380 18.068 1.00 90.06 206 THR A N 1
ATOM 1561 C CA . THR A 1 206 ? -9.384 6.769 18.553 1.00 90.06 206 THR A CA 1
ATOM 1562 C C . THR A 1 206 ? -8.706 6.944 19.910 1.00 90.06 206 THR A C 1
ATOM 1564 O O . THR A 1 206 ? -7.963 7.900 20.097 1.00 90.06 206 THR A O 1
ATOM 1567 N N . GLU A 1 207 ? -8.889 6.001 20.837 1.00 88.06 207 GLU A N 1
ATOM 1568 C CA . GLU A 1 207 ? -8.287 6.043 22.180 1.00 88.06 207 GLU A CA 1
ATOM 1569 C C . GLU A 1 207 ? -6.756 5.936 22.185 1.00 88.06 207 GLU A C 1
ATOM 1571 O O . GLU A 1 207 ? -6.115 6.348 23.150 1.00 88.06 207 GLU A O 1
ATOM 1576 N N . HIS A 1 208 ? -6.169 5.425 21.104 1.00 87.75 208 HIS A N 1
ATOM 1577 C CA . HIS A 1 208 ? -4.727 5.239 20.972 1.00 87.75 208 HIS A CA 1
ATOM 1578 C C . HIS A 1 208 ? -4.064 6.288 20.081 1.00 87.75 208 HIS A C 1
ATOM 1580 O O . HIS A 1 208 ? -2.907 6.632 20.305 1.00 87.75 208 HIS A O 1
ATOM 1586 N N . VAL A 1 209 ? -4.779 6.782 19.067 1.00 87.88 209 VAL A N 1
ATOM 1587 C CA . VAL A 1 209 ? -4.240 7.716 18.067 1.00 87.88 209 VAL A CA 1
ATOM 1588 C C . VAL A 1 209 ? -4.582 9.170 18.402 1.00 87.88 209 VAL A C 1
ATOM 1590 O O . VAL A 1 209 ? -3.763 10.053 18.169 1.00 87.88 209 VAL A O 1
ATOM 1593 N N . LEU A 1 210 ? -5.775 9.429 18.948 1.00 86.38 210 LEU A N 1
ATOM 1594 C CA . LEU A 1 210 ? -6.278 10.764 19.298 1.00 86.38 210 LEU A CA 1
ATOM 1595 C C . LEU A 1 210 ? -7.023 10.729 20.646 1.00 86.38 210 LEU A C 1
ATOM 1597 O O . LEU A 1 210 ? -8.240 10.958 20.689 1.00 86.38 210 LEU A O 1
ATOM 1601 N N . PRO A 1 211 ? -6.328 10.428 21.760 1.00 83.31 211 PRO A N 1
ATOM 1602 C CA . PRO A 1 21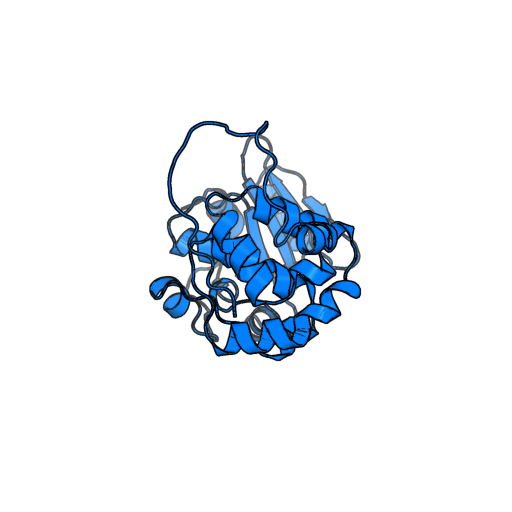1 ? -6.961 10.275 23.071 1.00 83.31 211 PRO A CA 1
ATOM 1603 C C . PRO A 1 211 ? -7.728 11.532 23.514 1.00 83.31 211 PRO A C 1
ATOM 1605 O O . PRO A 1 211 ? -8.755 11.435 24.188 1.00 83.31 211 PRO A O 1
ATOM 1608 N N . GLU A 1 212 ? -7.302 12.717 23.081 1.00 82.44 212 GLU A N 1
ATOM 1609 C CA . GLU A 1 212 ? -7.974 13.986 23.352 1.00 82.44 212 GLU A CA 1
ATOM 1610 C C . GLU A 1 212 ? -9.388 14.033 22.758 1.00 82.44 212 GLU A C 1
ATOM 1612 O O . GLU A 1 212 ? -10.289 14.585 23.389 1.00 82.44 212 GLU A O 1
ATOM 1617 N N . LEU A 1 213 ? -9.639 13.409 21.600 1.00 78.56 213 LEU A N 1
ATOM 1618 C CA . LEU A 1 213 ? -10.987 13.349 21.018 1.00 78.56 213 LEU A CA 1
ATOM 1619 C C . LEU A 1 213 ? -11.950 12.514 21.863 1.00 78.56 213 LEU A C 1
ATOM 1621 O O . LEU A 1 213 ? -13.141 12.823 21.923 1.00 78.56 213 LEU A O 1
ATOM 1625 N N . VAL A 1 214 ? -11.452 11.490 22.561 1.00 77.50 214 VAL A N 1
ATOM 1626 C CA . VAL A 1 214 ? -12.283 10.678 23.460 1.00 77.50 214 VAL A CA 1
ATOM 1627 C C . VAL A 1 214 ? -12.821 11.535 24.604 1.00 77.50 214 VAL A C 1
ATOM 1629 O O . VAL A 1 214 ? -13.997 11.432 24.947 1.00 77.50 214 VAL A O 1
ATOM 1632 N N . THR A 1 215 ? -11.999 12.446 25.133 1.00 73.94 215 THR A N 1
ATOM 1633 C CA . THR A 1 215 ? -12.395 13.359 26.221 1.00 73.94 215 THR A CA 1
ATOM 1634 C C . THR A 1 215 ? -13.465 14.375 25.823 1.00 73.94 215 THR A C 1
ATOM 1636 O O . THR A 1 215 ? -14.123 14.946 26.690 1.00 73.94 215 THR A O 1
ATOM 1639 N N . LEU A 1 216 ? -13.676 14.577 24.519 1.00 72.12 216 LEU A N 1
ATOM 1640 C CA . LEU A 1 216 ? -14.697 15.476 23.988 1.00 72.12 216 LEU A CA 1
ATOM 1641 C C . LEU A 1 216 ? -16.062 14.791 23.812 1.00 72.12 216 LEU A C 1
ATOM 1643 O O . LEU A 1 216 ? -17.055 15.479 23.553 1.00 72.12 216 LEU A O 1
ATOM 1647 N N . ARG A 1 217 ? -16.161 13.460 23.968 1.00 66.88 217 ARG A N 1
ATOM 1648 C CA . ARG A 1 217 ? -17.455 12.766 23.885 1.00 66.88 217 ARG A CA 1
ATOM 1649 C C . ARG A 1 217 ? -18.382 13.225 25.006 1.00 66.88 217 ARG A C 1
ATOM 1651 O O . ARG A 1 217 ? -18.043 13.157 26.181 1.00 66.88 217 ARG A O 1
ATOM 1658 N N . GLY A 1 218 ? -19.581 13.665 24.630 1.00 57.00 218 GLY A N 1
ATOM 1659 C CA . GLY A 1 218 ? -20.595 14.128 25.581 1.00 57.00 218 GLY A CA 1
ATOM 1660 C C . GLY A 1 218 ? -20.388 15.555 26.096 1.00 57.00 218 GLY A C 1
ATOM 1661 O O . GLY A 1 218 ? -21.191 16.021 26.901 1.00 57.00 218 GLY A O 1
ATOM 1662 N N . VAL A 1 219 ? -19.368 16.278 25.619 1.00 55.34 219 VAL A N 1
ATOM 1663 C CA . VAL A 1 219 ? -19.245 17.716 25.880 1.00 55.34 219 VAL A CA 1
ATOM 1664 C C . VAL A 1 219 ? -20.252 18.452 24.994 1.00 55.34 219 VAL A C 1
ATOM 1666 O O . VAL A 1 219 ? -20.108 18.498 23.772 1.00 55.34 219 VAL A O 1
ATOM 1669 N N . GLU A 1 220 ? -21.293 19.033 25.598 1.00 49.12 220 GLU A N 1
ATOM 1670 C CA . GLU A 1 220 ? -22.197 19.931 24.876 1.00 49.12 220 GLU A CA 1
ATOM 1671 C C . GLU A 1 220 ? -21.397 21.111 24.309 1.00 49.12 220 GLU A C 1
ATOM 1673 O O . GLU A 1 220 ? -20.737 21.850 25.046 1.00 49.12 220 GLU A O 1
ATOM 1678 N N . GLN A 1 221 ? -21.467 21.323 22.990 1.00 47.97 221 GLN A N 1
ATOM 1679 C CA . GLN A 1 221 ? -20.916 22.531 22.383 1.00 47.97 221 GLN A CA 1
ATOM 1680 C C . GLN A 1 221 ? -21.624 23.749 22.983 1.00 47.97 221 GLN A C 1
ATOM 1682 O O . GLN A 1 221 ? -22.816 23.985 22.764 1.00 47.97 221 GLN A 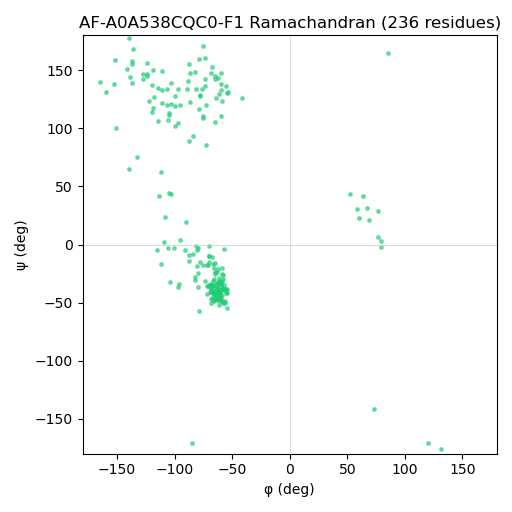O 1
ATOM 1687 N N . ASN A 1 222 ? -20.882 24.522 23.774 1.00 44.59 222 ASN A N 1
ATOM 1688 C CA . ASN A 1 222 ? -21.414 25.688 24.459 1.00 44.59 222 ASN A CA 1
ATOM 1689 C C . ASN A 1 222 ? -21.973 26.700 23.434 1.00 44.59 222 ASN A C 1
ATOM 1691 O O . ASN A 1 222 ? -21.466 26.816 22.316 1.00 44.59 222 ASN A O 1
ATOM 1695 N N . ARG A 1 223 ? -23.025 27.445 23.806 1.00 42.97 223 ARG A N 1
ATOM 1696 C CA . ARG A 1 223 ? -23.928 28.206 22.901 1.00 42.97 223 ARG A CA 1
ATOM 1697 C C . ARG A 1 223 ? -23.272 29.253 21.975 1.00 42.97 223 ARG A C 1
ATOM 1699 O O . ARG A 1 223 ? -23.975 29.833 21.151 1.00 42.97 223 ARG A O 1
ATOM 1706 N N . PHE A 1 224 ? -21.964 29.480 22.070 1.00 49.75 224 PHE A N 1
ATOM 1707 C CA . PHE A 1 224 ? -21.208 30.458 21.283 1.00 49.75 224 PHE A CA 1
ATOM 1708 C C . PHE A 1 224 ? -20.611 29.911 19.971 1.00 49.75 224 PHE A C 1
ATOM 1710 O O . PHE A 1 224 ? -20.118 30.702 19.173 1.00 49.75 224 PHE A O 1
ATOM 1717 N N . HIS A 1 225 ? -20.721 28.605 19.688 1.00 46.56 225 HIS A N 1
ATOM 1718 C CA . HIS A 1 225 ? -20.230 27.983 18.443 1.00 46.56 225 HIS A CA 1
ATOM 1719 C C . HIS A 1 225 ? -21.348 27.428 17.535 1.00 46.56 225 HIS A C 1
ATOM 1721 O O . HIS A 1 225 ? -21.212 26.359 16.953 1.00 46.56 225 HIS A O 1
ATOM 1727 N N . ARG A 1 226 ? -22.467 28.151 17.359 1.00 39.19 226 ARG A N 1
ATOM 1728 C CA . ARG A 1 226 ? -23.404 27.853 16.254 1.00 39.19 226 ARG A CA 1
ATOM 1729 C C . ARG A 1 226 ? -22.934 28.531 14.968 1.00 39.19 226 ARG A C 1
ATOM 1731 O O . ARG A 1 226 ? -23.337 29.662 14.699 1.00 39.19 226 ARG A O 1
ATOM 1738 N N . SER A 1 227 ? -22.165 27.838 14.131 1.00 39.53 227 SER A N 1
ATOM 1739 C CA . SER A 1 227 ? -22.268 28.090 12.691 1.00 39.53 227 SER A CA 1
ATOM 1740 C C . SER A 1 227 ? -23.530 27.380 12.187 1.00 39.53 227 SER A C 1
ATOM 1742 O O . SER A 1 227 ? -23.812 26.226 12.502 1.00 39.53 227 SER A O 1
ATOM 1744 N N . ARG A 1 228 ? -24.385 28.129 11.491 1.00 40.12 228 ARG A N 1
ATOM 1745 C CA . ARG A 1 228 ? -25.653 27.642 10.942 1.00 40.12 228 ARG A CA 1
ATOM 1746 C C . ARG A 1 228 ? -25.390 26.578 9.869 1.00 40.12 228 ARG A C 1
ATOM 1748 O O . ARG A 1 228 ? -25.088 26.935 8.740 1.00 40.12 228 ARG A O 1
ATOM 1755 N N . SER A 1 229 ? -25.625 25.310 10.179 1.00 36.41 229 SER A N 1
ATOM 1756 C CA . SER A 1 229 ? -26.336 24.399 9.275 1.00 36.41 229 SER A CA 1
ATOM 1757 C C . SER A 1 229 ? -26.888 23.223 10.078 1.00 36.41 229 SER A C 1
ATOM 1759 O O . SER A 1 229 ? -26.247 22.673 10.965 1.00 36.41 229 SER A O 1
ATOM 1761 N N . SER A 1 230 ? -28.160 22.938 9.851 1.00 39.59 230 SER A N 1
ATOM 1762 C CA . SER A 1 230 ? -28.969 21.973 10.579 1.00 39.59 230 SER A CA 1
ATOM 1763 C C . SER A 1 230 ? -28.973 20.630 9.858 1.00 39.59 230 SER A C 1
ATOM 1765 O O . SER A 1 230 ? -29.479 20.549 8.741 1.00 39.59 230 SER A O 1
ATOM 1767 N N . SER A 1 231 ? -28.507 19.576 10.526 1.00 35.69 231 SER A N 1
ATOM 1768 C CA . SER A 1 231 ? -29.025 18.210 10.380 1.00 35.69 231 SER A CA 1
ATOM 1769 C C . SER A 1 231 ? -28.777 17.435 11.684 1.00 35.69 231 SER A C 1
ATOM 1771 O O . SER A 1 231 ? -27.739 17.644 12.310 1.00 35.69 231 SER A O 1
ATOM 1773 N N . PRO A 1 232 ? -29.734 16.622 12.172 1.00 45.72 232 PRO A N 1
ATOM 1774 C CA . PRO A 1 232 ? -29.625 16.001 13.485 1.00 45.72 232 PRO A CA 1
ATOM 1775 C C . PRO A 1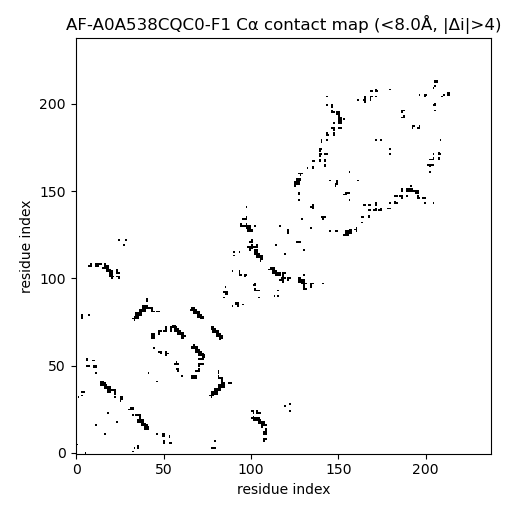 232 ? -28.644 14.824 13.490 1.00 45.72 232 PRO A C 1
ATOM 1777 O O . PRO A 1 232 ? -28.696 13.951 12.625 1.00 45.72 232 PRO A O 1
ATOM 1780 N N . SER A 1 233 ? -27.795 14.826 14.520 1.00 46.06 233 SER A N 1
ATOM 1781 C CA . SER A 1 233 ? -26.885 13.761 14.954 1.00 46.06 233 SER A CA 1
ATOM 1782 C C . SER A 1 233 ? -27.522 12.366 14.880 1.00 46.06 233 SER A C 1
ATOM 1784 O O . SER A 1 233 ? -28.577 12.127 15.471 1.00 46.06 233 SER A O 1
ATOM 1786 N N . ARG A 1 234 ? -26.854 11.443 14.176 1.00 39.72 234 ARG A N 1
ATOM 1787 C CA . ARG A 1 234 ? -27.117 9.996 14.174 1.00 39.72 234 ARG A CA 1
ATOM 1788 C C . ARG A 1 234 ? -25.952 9.262 14.839 1.00 39.72 234 ARG A C 1
ATOM 1790 O O . ARG A 1 234 ? -25.282 8.466 14.204 1.00 39.72 234 ARG A O 1
ATOM 1797 N N . TRP A 1 235 ? -25.711 9.522 16.116 1.00 36.59 235 TRP A N 1
ATOM 1798 C CA . TRP A 1 235 ? -24.837 8.664 16.916 1.00 36.59 235 TRP A CA 1
ATOM 1799 C C . TRP A 1 235 ? -25.713 7.811 17.836 1.00 36.59 235 TRP A C 1
ATOM 1801 O O . TRP A 1 235 ? -26.363 8.370 18.724 1.00 36.59 235 TRP A O 1
ATOM 1811 N N . PRO A 1 236 ? -25.797 6.484 17.638 1.00 38.78 236 PRO A N 1
ATOM 1812 C CA . PRO A 1 236 ? -26.391 5.613 18.632 1.00 38.78 236 PRO A CA 1
ATOM 1813 C C . PRO A 1 236 ? -25.423 5.495 19.810 1.00 38.78 236 PRO A C 1
ATOM 1815 O O . PRO A 1 236 ? -24.288 5.052 19.665 1.00 38.78 236 PRO A O 1
ATOM 1818 N N . THR A 1 237 ? -25.881 5.894 20.990 1.00 50.62 237 THR A N 1
ATOM 1819 C CA . THR A 1 237 ? -25.241 5.558 22.261 1.00 50.62 237 THR A CA 1
ATOM 1820 C C . THR A 1 237 ? -25.556 4.106 22.599 1.00 50.62 237 THR A C 1
ATOM 1822 O O . THR A 1 237 ? -26.705 3.816 22.938 1.00 50.62 237 THR A O 1
ATOM 1825 N N . SER A 1 238 ? -24.580 3.202 22.517 1.00 50.25 238 SER A N 1
ATOM 1826 C CA . SER A 1 238 ? -24.520 1.934 23.268 1.00 50.25 238 SER A CA 1
ATOM 1827 C C . SER A 1 238 ? -23.093 1.406 23.261 1.00 50.25 238 SER A C 1
ATOM 1829 O O . SER A 1 238 ? -22.539 1.276 22.149 1.00 50.25 238 SER A O 1
#

Nearest PDB structures (foldseek):
  5hc9-assembly2_B  TM=8.986E-01  e=1.583E-15  Thermotoga maritima MSB8
  3wfs-assembly1_C  TM=8.825E-01  e=5.489E-15  synthetic construct
  3wfr-assembly1_E  TM=8.799E-01  e=4.927E-15  synthetic construct
  3wfp-assembly9_B  TM=8.570E-01  e=3.760E-15  Aquifex aeolicus VF5
  3wfs-assembly2_D  TM=8.650E-01  e=3.197E-15  synthetic construct

Foldseek 3Di:
DDPLLVLLLVLQPPFFKKFFFPQVLCVLVVHDDQETEMEGQDQQVVSLVSSLVSLVFDKDAPDPVFSWIKRDRPPGSHIYIYGYAPDNDLQNSLLLAFWLLRSWIAGSNGDDIDRPQCNSVCSVVLETEGSDLCNCVVPVCSLLVVLLCCQQSVGYYDPVNLVSSLVSLQVCLVDDLVSLVVSLVSLCPGPRSVSSVVSCVSSVNCCVSPVVVVVCPPPPPPPPPDPDDDDDDDDDDD

pLDDT: mean 88.12, std 15.21, range [35.69, 98.12]